Protein AF-A0A2E3NLD9-F1 (afdb_monomer_lite)

Secondary structure (DSSP, 8-state):
-TT----EE--STT--EEEEEE-TTS-EEEEEESPPPPPPPPPPPPPPP--TT----SS------SS-----EEEEEEEEES-HHHHHHHHHHHH-EEEEEEEE-TTS-EEEEEEEE--TTS-EES-SEEEEE-TT---EEEEEEEE-SSHHHHHHHHHHHHHTT--EEEEEEE-SGGG-EEEEEE-TTS-EEEEEE---EE-TTPPPEEEEGGGGG-SBSPPPPHHHH-SS-SHHHHHHHHHHHHHT-

Radius of gyration: 19.57 Å; chains: 1; bounding box: 56×42×52 Å

pLDDT: mean 93.59, std 5.57, range [67.94, 98.56]

Foldseek 3Di:
DPQKDDWDWDPDQQIFIWIWHAFPQGDIDIDTDNGHDDDQDDADDDFDDCPDNRDPDDPDDGPQDQDAFGFRFWQAWEKEAQAQPRRVVRCCVPPQWDWLEFAAFPVRGTAKTFIDHAPAADWTFLHRYIYGYALLRHIDTQEIETEGEDPSSVVSNVVNCVVVVFAWFFDQDFAQRQRWRWTWTQDPVRHIYIYTYRGDIDHPPRDYYYHYPVRRQHDDGDRGDCSRRHPDDDPSSVVSVVVNVVSVD

Sequence (249 aa):
MPGASGIELIEEPGGGEVVRLTDPVGIRIETVHGRNGLDPREPAAAVPSNMDGARNRTEVLPDLPFGPSRVKRVGHLVIESADPDALAAWYRAHLGLRRSDDIRLPSGEAQMPFHRLDRGQDYVDHHVVGFQFSMDEGARVQHFAWEVPNVDDLMKGHEHLKSKKRKHVWGVGRHRFGGQIFDYWKGPWGVILEHWADTDLFNEDFEAREWGAKDVQGYWGPPPGPAFFVSKWNLKAAKNIVKVLRALR

Structure (mmCIF, N/CA/C/O backbone):
data_AF-A0A2E3NLD9-F1
#
_entry.id   AF-A0A2E3NLD9-F1
#
loop_
_atom_site.group_PDB
_atom_site.id
_atom_site.type_symbol
_atom_site.label_atom_id
_atom_site.label_alt_id
_atom_site.label_comp_id
_atom_site.label_asym_id
_atom_site.label_entity_id
_atom_site.label_seq_id
_atom_site.pdbx_PDB_ins_code
_atom_site.Cartn_x
_atom_site.Cartn_y
_atom_site.Cartn_z
_atom_site.occupancy
_atom_site.B_iso_or_equiv
_atom_site.auth_seq_id
_atom_site.auth_comp_id
_atom_site.auth_asym_id
_atom_site.auth_atom_id
_atom_site.pdbx_PDB_model_num
ATOM 1 N N . MET A 1 1 ? -26.349 -10.629 4.580 1.00 72.50 1 MET A N 1
ATOM 2 C CA . MET A 1 1 ? -25.634 -10.068 5.753 1.00 72.50 1 MET A CA 1
ATOM 3 C C . MET A 1 1 ? -26.430 -8.880 6.274 1.00 72.50 1 MET A C 1
ATOM 5 O O . MET A 1 1 ? -27.051 -8.218 5.446 1.00 72.50 1 MET A O 1
ATOM 9 N N . PRO A 1 2 ? -26.471 -8.608 7.589 1.00 80.38 2 PRO A N 1
ATOM 10 C CA . PRO A 1 2 ? -27.165 -7.432 8.113 1.00 80.38 2 PRO A CA 1
ATOM 11 C C . PRO A 1 2 ? -26.652 -6.143 7.454 1.00 80.38 2 PRO A C 1
ATOM 13 O O . PRO A 1 2 ? -25.445 -5.941 7.371 1.00 80.38 2 PRO A O 1
ATOM 16 N N . GLY A 1 3 ? -27.559 -5.297 6.962 1.00 85.44 3 GLY A N 1
ATOM 17 C CA . GLY A 1 3 ? -27.214 -4.012 6.338 1.00 85.44 3 GLY A CA 1
ATOM 18 C C . GLY A 1 3 ? -26.679 -4.075 4.901 1.00 85.44 3 GLY A C 1
ATOM 19 O O . GLY A 1 3 ? -26.409 -3.022 4.332 1.00 85.44 3 GLY A O 1
ATOM 20 N N . ALA A 1 4 ? -26.542 -5.262 4.301 1.00 93.62 4 ALA A N 1
ATOM 21 C CA . ALA A 1 4 ? -26.248 -5.377 2.873 1.00 93.62 4 ALA A CA 1
ATOM 22 C C . ALA A 1 4 ? -27.499 -5.068 2.033 1.00 93.62 4 ALA A C 1
ATOM 24 O O . ALA A 1 4 ? -28.617 -5.402 2.437 1.00 93.62 4 ALA A O 1
ATOM 25 N N . SER A 1 5 ? -27.305 -4.463 0.861 1.00 96.00 5 SER A N 1
ATOM 26 C CA . SER A 1 5 ? -28.364 -4.313 -0.139 1.00 96.00 5 SER A CA 1
ATOM 27 C C . SER A 1 5 ? -28.821 -5.672 -0.689 1.00 96.00 5 SER A C 1
ATOM 29 O O . SER A 1 5 ? -28.193 -6.711 -0.458 1.00 96.00 5 SER A O 1
ATOM 31 N N . GLY A 1 6 ? -29.907 -5.657 -1.467 1.00 96.50 6 GLY A N 1
ATOM 32 C CA . GLY A 1 6 ? -30.175 -6.737 -2.416 1.00 96.50 6 GLY A CA 1
ATOM 33 C C . GLY A 1 6 ? -29.135 -6.762 -3.542 1.00 96.50 6 GLY A C 1
ATOM 34 O O . GLY A 1 6 ? -28.242 -5.913 -3.599 1.00 96.50 6 GLY A O 1
ATOM 35 N N . ILE A 1 7 ? -29.264 -7.733 -4.444 1.00 97.19 7 ILE A N 1
ATOM 36 C CA . ILE A 1 7 ? -28.499 -7.747 -5.693 1.00 97.19 7 ILE A CA 1
ATOM 37 C C . ILE A 1 7 ? -29.103 -6.691 -6.620 1.00 97.19 7 ILE A C 1
ATOM 39 O O . ILE A 1 7 ? -30.305 -6.709 -6.885 1.00 97.19 7 ILE A O 1
ATOM 43 N N . GLU A 1 8 ? -28.270 -5.772 -7.091 1.00 97.25 8 GLU A N 1
ATOM 44 C CA . GLU A 1 8 ? -28.657 -4.671 -7.971 1.00 97.25 8 GLU A CA 1
ATOM 45 C C . GLU A 1 8 ? -27.868 -4.757 -9.283 1.00 97.25 8 GLU A C 1
ATOM 47 O O . GLU A 1 8 ? -26.715 -5.187 -9.291 1.00 97.25 8 GLU A O 1
ATOM 52 N N . LEU A 1 9 ? -28.472 -4.341 -10.397 1.00 97.19 9 LEU A N 1
ATOM 53 C CA . LEU A 1 9 ? -27.769 -4.250 -11.678 1.00 97.19 9 LEU A CA 1
ATOM 54 C C . LEU A 1 9 ? -26.869 -3.007 -11.707 1.00 97.19 9 LEU A C 1
ATOM 56 O O . LEU A 1 9 ? -27.236 -1.945 -11.206 1.00 97.19 9 LEU A O 1
ATOM 60 N N . ILE A 1 10 ? -25.693 -3.148 -12.313 1.00 96.19 10 ILE A N 1
ATOM 61 C CA . ILE A 1 10 ? -24.742 -2.060 -12.561 1.00 96.19 10 ILE A CA 1
ATOM 62 C C . ILE A 1 10 ? -25.076 -1.436 -13.919 1.00 96.19 10 ILE A C 1
ATOM 64 O O . ILE A 1 10 ? -25.013 -2.113 -14.945 1.00 96.19 10 ILE A O 1
ATOM 68 N N . GLU A 1 11 ? -25.410 -0.145 -13.934 1.00 93.00 11 GLU A N 1
ATOM 69 C CA . GLU A 1 11 ? -25.694 0.607 -15.169 1.00 93.00 11 GLU A CA 1
ATOM 70 C C . GLU A 1 11 ? -24.423 1.228 -15.780 1.00 93.00 11 GLU A C 1
ATOM 72 O O . GLU A 1 11 ? -24.413 1.662 -16.933 1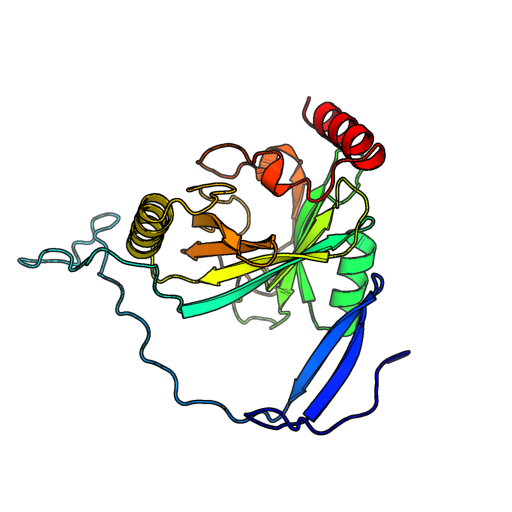.00 93.00 11 GLU A O 1
ATOM 77 N N . GLU A 1 12 ? -23.323 1.263 -15.025 1.00 92.12 12 GLU A N 1
ATOM 78 C CA . GLU A 1 12 ? -22.030 1.768 -15.473 1.00 92.12 12 GLU A CA 1
ATOM 79 C C . GLU A 1 12 ? -21.351 0.859 -16.522 1.00 92.12 12 GLU A C 1
ATOM 81 O O . GLU A 1 12 ? -21.622 -0.345 -16.598 1.00 92.12 12 GLU A O 1
ATOM 86 N N . PRO A 1 13 ? -20.391 1.389 -17.317 1.00 91.44 13 PRO A N 1
ATOM 87 C CA . PRO A 1 13 ? -19.668 0.604 -18.313 1.00 91.44 13 PRO A CA 1
ATOM 88 C C . PRO A 1 13 ? -19.083 -0.700 -17.759 1.00 91.44 13 PRO A C 1
ATOM 90 O O . PRO A 1 13 ? -18.385 -0.720 -16.737 1.00 91.44 13 PRO A O 1
ATOM 93 N N . GLY A 1 14 ? -19.347 -1.787 -18.480 1.00 91.06 14 GLY A N 1
ATOM 94 C CA . GLY A 1 14 ? -19.008 -3.150 -18.081 1.00 91.06 14 GLY A CA 1
ATOM 95 C C . GLY A 1 14 ? -20.177 -3.914 -17.456 1.00 91.06 14 GLY A C 1
ATOM 96 O O . GLY A 1 14 ? -20.148 -5.138 -17.489 1.00 91.06 14 GLY A O 1
ATOM 97 N N . GLY A 1 15 ? -21.218 -3.233 -16.967 1.00 94.81 15 GLY A N 1
ATOM 98 C CA . GLY A 1 15 ? -22.396 -3.871 -16.382 1.00 94.81 15 GLY A CA 1
ATOM 99 C C . GLY A 1 15 ? -22.065 -4.818 -15.224 1.00 94.81 15 GLY A C 1
ATOM 100 O O . GLY A 1 15 ? -21.053 -4.657 -14.537 1.00 94.81 15 GLY A O 1
ATOM 101 N N . GLY A 1 16 ? -22.921 -5.819 -15.034 1.00 96.12 16 GLY A N 1
ATOM 102 C CA . GLY A 1 16 ? -22.816 -6.811 -13.967 1.00 96.12 16 GLY A CA 1
ATOM 103 C C . GLY A 1 16 ? -23.811 -6.562 -12.838 1.00 96.12 16 GLY A C 1
ATOM 104 O O . GLY A 1 16 ? -24.772 -5.805 -12.976 1.00 96.12 16 GLY A O 1
ATOM 105 N N . GLU A 1 17 ? -23.562 -7.218 -11.717 1.00 97.62 17 GLU A N 1
ATOM 106 C CA . GLU A 1 17 ? -24.378 -7.175 -10.511 1.00 97.62 17 GLU A CA 1
ATOM 107 C C . GLU A 1 17 ? -23.538 -6.686 -9.333 1.00 97.62 17 GLU A C 1
ATOM 109 O O . GLU A 1 17 ? -22.338 -6.962 -9.252 1.00 97.62 17 GLU A O 1
ATOM 114 N N . VAL A 1 18 ? -24.164 -5.967 -8.405 1.00 97.44 18 VAL A N 1
ATOM 115 C CA . VAL A 1 18 ? -23.514 -5.426 -7.214 1.00 97.44 18 VAL A CA 1
ATOM 116 C C . VAL A 1 18 ? -24.327 -5.707 -5.960 1.00 97.44 18 VAL A C 1
ATOM 118 O O . VAL A 1 18 ? -25.549 -5.571 -5.937 1.00 97.44 18 VAL A O 1
ATOM 121 N N . VAL A 1 19 ? -23.616 -6.050 -4.889 1.00 97.06 19 VAL A N 1
ATOM 122 C CA . VAL A 1 19 ? -24.110 -5.984 -3.513 1.00 97.06 19 VAL A CA 1
ATOM 123 C C . VAL A 1 19 ? -23.335 -4.893 -2.792 1.00 97.06 19 VAL A C 1
ATOM 125 O O . VAL A 1 19 ? -22.102 -4.861 -2.821 1.00 97.06 19 VAL A O 1
ATOM 128 N N . ARG A 1 20 ? -24.057 -3.980 -2.146 1.00 96.69 20 ARG A N 1
ATOM 129 C CA . ARG A 1 20 ? -23.492 -2.846 -1.419 1.00 96.69 20 ARG A CA 1
ATOM 130 C C . ARG A 1 20 ? -23.566 -3.106 0.076 1.00 96.69 20 ARG A C 1
ATOM 132 O O . ARG A 1 20 ? -24.611 -3.477 0.605 1.00 96.69 20 ARG A O 1
ATOM 139 N N . LEU A 1 21 ? -22.452 -2.887 0.755 1.00 95.88 21 LEU A N 1
ATOM 140 C CA . LEU A 1 21 ? -22.327 -2.949 2.203 1.00 95.88 21 LEU A CA 1
ATOM 141 C C . LEU A 1 21 ? -21.768 -1.626 2.712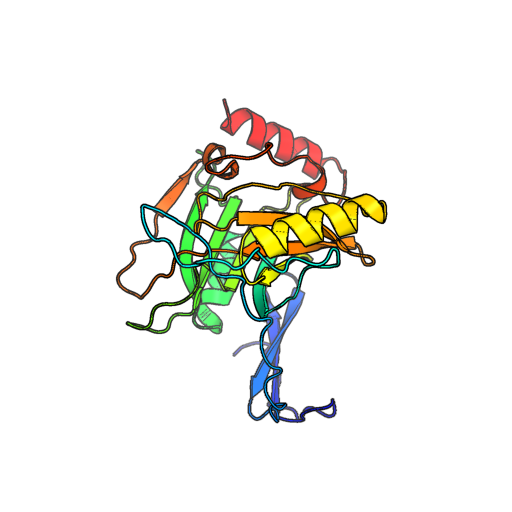 1.00 95.88 21 LEU A C 1
ATOM 143 O O . LEU A 1 21 ? -21.160 -0.863 1.964 1.00 95.88 21 LEU A O 1
ATOM 147 N N . THR A 1 22 ? -21.931 -1.390 4.004 1.00 95.75 22 THR A N 1
ATOM 148 C CA . THR A 1 22 ? -21.265 -0.297 4.705 1.00 95.75 22 THR A CA 1
ATOM 149 C C . THR A 1 22 ? -20.410 -0.910 5.797 1.00 95.75 22 THR A C 1
ATOM 151 O O . THR A 1 22 ? -20.910 -1.702 6.599 1.00 95.75 22 THR A O 1
ATOM 154 N N . ASP A 1 23 ? -19.124 -0.583 5.804 1.00 95.38 23 ASP A N 1
ATOM 155 C CA . ASP A 1 23 ? -18.214 -1.055 6.839 1.00 95.38 23 ASP A CA 1
ATOM 156 C C . ASP A 1 23 ? -18.454 -0.320 8.182 1.00 95.38 23 ASP A C 1
ATOM 158 O O . ASP A 1 23 ? -19.216 0.654 8.239 1.00 95.38 23 ASP A O 1
ATOM 162 N N . PRO A 1 24 ? -17.830 -0.756 9.293 1.00 95.12 24 PRO A N 1
ATOM 163 C CA . PRO A 1 24 ? -18.049 -0.166 10.616 1.00 95.12 24 PRO A CA 1
ATOM 164 C C . PRO A 1 24 ? -17.716 1.324 10.730 1.00 95.12 24 PRO A C 1
ATOM 166 O O . PRO A 1 24 ? -18.138 1.963 11.693 1.00 95.12 24 PRO A O 1
ATOM 169 N N . VAL A 1 25 ? -16.955 1.879 9.783 1.00 94.56 25 VAL A N 1
ATOM 170 C CA . VAL A 1 25 ? -16.550 3.287 9.783 1.00 94.56 25 VAL A CA 1
ATOM 171 C C . VAL A 1 25 ? -17.274 4.114 8.715 1.00 94.56 25 VAL A C 1
ATOM 173 O O . VAL A 1 25 ? -16.958 5.289 8.522 1.00 94.56 25 VAL A O 1
ATOM 176 N N . GLY A 1 26 ? -18.288 3.536 8.063 1.00 94.44 26 GLY A N 1
ATOM 177 C CA . GLY A 1 26 ? -19.170 4.229 7.127 1.00 94.44 26 GLY A CA 1
ATOM 178 C C . GLY A 1 26 ? -18.696 4.227 5.673 1.00 94.44 26 GLY A C 1
ATOM 179 O O . GLY A 1 26 ? -19.292 4.923 4.849 1.00 94.44 26 GLY A O 1
ATOM 180 N N . ILE A 1 27 ? -17.644 3.478 5.330 1.00 94.62 27 ILE A N 1
ATOM 181 C CA . ILE A 1 27 ? -17.186 3.351 3.943 1.00 94.62 27 ILE A CA 1
ATOM 182 C C . ILE A 1 27 ? -18.080 2.346 3.219 1.00 94.62 27 ILE A C 1
ATOM 184 O O . ILE A 1 27 ? -18.337 1.243 3.704 1.00 94.62 27 ILE A O 1
ATOM 188 N N . ARG A 1 28 ? -18.554 2.732 2.031 1.00 95.25 28 ARG A N 1
ATOM 189 C CA . ARG A 1 28 ? -19.336 1.850 1.165 1.00 95.25 28 ARG A CA 1
ATOM 190 C C . ARG A 1 28 ? -18.422 0.841 0.477 1.00 95.25 28 ARG A C 1
ATOM 192 O O . ARG A 1 28 ? -17.465 1.229 -0.188 1.00 95.25 28 ARG A O 1
ATOM 199 N N . ILE A 1 29 ? -18.772 -0.433 0.592 1.00 95.50 29 ILE A N 1
ATOM 200 C CA . ILE A 1 29 ? -18.112 -1.560 -0.061 1.00 95.50 29 ILE A CA 1
ATOM 201 C C . ILE A 1 29 ? -19.044 -2.109 -1.125 1.00 95.50 29 ILE A C 1
ATOM 203 O O . ILE A 1 29 ? -20.209 -2.384 -0.853 1.00 95.50 29 ILE A O 1
ATOM 207 N N . GLU A 1 30 ? -18.532 -2.268 -2.338 1.00 95.38 30 GLU A N 1
ATOM 208 C CA . GLU A 1 30 ? -19.283 -2.814 -3.464 1.00 95.38 30 GLU A CA 1
ATOM 209 C C . GLU A 1 30 ? -18.650 -4.143 -3.865 1.00 95.38 30 GLU A C 1
ATOM 211 O O . GLU A 1 30 ? -17.505 -4.191 -4.312 1.00 95.38 30 GLU A O 1
ATOM 216 N N . THR A 1 31 ? -19.382 -5.238 -3.662 1.00 94.94 31 THR A N 1
ATOM 217 C CA . THR A 1 31 ? -18.987 -6.563 -4.149 1.00 94.94 31 THR A CA 1
ATOM 218 C C . THR A 1 31 ? -19.633 -6.759 -5.510 1.00 94.94 31 THR A C 1
ATOM 220 O O . THR A 1 31 ? -20.857 -6.740 -5.612 1.00 94.94 31 THR A O 1
ATOM 223 N N . VAL A 1 32 ? -18.816 -6.887 -6.553 1.00 95.62 32 VAL A N 1
ATOM 224 C CA . VAL A 1 32 ? -19.270 -6.878 -7.949 1.00 95.62 32 VAL A CA 1
ATOM 225 C C . VAL A 1 32 ? -19.063 -8.247 -8.589 1.00 95.62 32 VAL A C 1
ATOM 227 O O . VAL A 1 32 ? -18.008 -8.857 -8.422 1.00 95.62 32 VAL A O 1
ATOM 230 N N . HIS A 1 33 ? -20.050 -8.704 -9.357 1.00 96.00 33 HIS A N 1
ATOM 231 C CA . HIS A 1 33 ? -20.008 -9.946 -10.125 1.00 96.00 33 HIS A CA 1
ATOM 232 C C . HIS A 1 33 ? -20.460 -9.722 -11.575 1.00 96.00 33 HIS A C 1
ATOM 234 O O . HIS A 1 33 ? -21.205 -8.792 -11.866 1.00 96.00 33 HIS A O 1
ATOM 240 N N . GLY A 1 34 ? -19.997 -10.564 -12.505 1.00 95.25 34 GLY A N 1
ATOM 241 C CA . GLY A 1 34 ? -20.490 -10.568 -13.889 1.00 95.25 34 GLY A CA 1
ATOM 242 C C . GLY A 1 34 ? -20.138 -9.329 -14.721 1.00 95.25 34 GLY A C 1
ATOM 243 O O . GLY A 1 34 ? -20.756 -9.094 -15.755 1.00 95.25 34 GLY A O 1
ATOM 244 N N . ARG A 1 35 ? -19.164 -8.521 -14.287 1.00 94.25 35 ARG A N 1
ATOM 245 C CA . ARG A 1 35 ? -18.723 -7.341 -15.038 1.00 94.25 35 ARG A CA 1
ATOM 246 C C . ARG A 1 35 ? -17.940 -7.769 -16.280 1.00 94.25 35 ARG A C 1
ATOM 248 O O . ARG A 1 35 ? -16.997 -8.553 -16.176 1.00 94.25 35 ARG A O 1
ATOM 255 N N . ASN A 1 36 ? -18.302 -7.230 -17.441 1.00 91.88 36 ASN A N 1
ATOM 256 C CA . ASN A 1 36 ? -17.601 -7.481 -18.696 1.00 91.88 36 ASN A CA 1
ATOM 257 C C . ASN A 1 36 ? -16.147 -7.011 -18.586 1.00 91.88 36 ASN A C 1
ATOM 259 O O . ASN A 1 36 ? -15.877 -5.847 -18.273 1.00 91.88 36 ASN A O 1
ATOM 263 N N . GLY A 1 37 ? -15.220 -7.930 -18.854 1.00 84.81 37 GLY A N 1
ATOM 264 C CA . GLY A 1 37 ? -13.805 -7.615 -18.969 1.00 84.81 37 GLY A CA 1
ATOM 265 C C . GLY A 1 37 ? -13.531 -6.728 -20.181 1.00 84.81 37 GLY A C 1
ATOM 266 O O . GLY A 1 37 ? -14.261 -6.752 -21.171 1.00 84.81 37 GLY A O 1
ATOM 267 N N . LEU A 1 38 ? -12.460 -5.947 -20.095 1.00 86.19 38 LEU A N 1
ATOM 268 C CA . LEU A 1 38 ? -11.847 -5.321 -21.260 1.00 86.19 38 LEU A CA 1
ATOM 269 C C . LEU A 1 38 ? -10.699 -6.205 -21.737 1.00 86.19 38 LEU A C 1
ATOM 271 O O . LEU A 1 38 ? -10.115 -6.936 -20.931 1.00 86.19 38 LEU A O 1
ATOM 275 N N . ASP A 1 39 ? -10.343 -6.085 -23.015 1.00 87.00 39 ASP A N 1
ATOM 276 C CA . ASP A 1 39 ? -9.127 -6.712 -23.523 1.00 87.00 39 ASP A CA 1
ATOM 277 C C . ASP A 1 39 ? -7.932 -6.260 -22.668 1.00 87.00 39 ASP A C 1
ATOM 279 O O . ASP A 1 39 ? -7.761 -5.049 -22.441 1.00 87.00 39 ASP A O 1
ATOM 283 N N . PRO A 1 40 ? -7.115 -7.203 -22.158 1.00 81.94 40 PRO A N 1
ATOM 284 C CA . PRO A 1 40 ? -5.909 -6.858 -21.434 1.00 81.94 40 PRO A CA 1
ATOM 285 C C . PRO A 1 40 ? -5.061 -5.924 -22.289 1.00 81.94 40 PRO A C 1
ATOM 287 O O . PRO A 1 40 ? -4.775 -6.198 -23.453 1.00 81.94 40 PRO A O 1
ATOM 290 N N . ARG A 1 41 ? -4.652 -4.797 -21.710 1.00 81.81 41 ARG A N 1
ATOM 291 C CA . ARG A 1 41 ? -3.627 -3.974 -22.345 1.00 81.81 41 ARG A CA 1
ATOM 292 C C . ARG A 1 41 ? -2.291 -4.664 -22.153 1.00 81.81 41 ARG A C 1
ATOM 294 O O . ARG A 1 41 ? -1.994 -5.094 -21.039 1.00 81.81 41 ARG A O 1
ATOM 301 N N . GLU A 1 42 ? -1.495 -4.718 -23.217 1.00 73.25 42 GLU A N 1
ATOM 302 C CA . GLU A 1 42 ? -0.124 -5.215 -23.138 1.00 73.25 42 GLU A CA 1
ATOM 303 C C . GLU A 1 42 ? 0.606 -4.500 -21.994 1.00 73.25 42 GLU A C 1
ATOM 305 O O . GLU A 1 42 ? 0.673 -3.259 -21.986 1.00 73.25 42 GLU A O 1
ATOM 310 N N . PRO A 1 43 ? 1.103 -5.244 -20.988 1.00 68.75 43 PRO A N 1
ATOM 311 C CA . PRO A 1 43 ? 1.854 -4.632 -19.915 1.00 68.75 43 PRO A CA 1
ATOM 312 C C . PRO A 1 43 ? 3.100 -3.990 -20.513 1.00 68.75 43 PRO A C 1
ATOM 314 O O . PRO A 1 43 ? 3.675 -4.465 -21.493 1.00 68.75 43 PRO A O 1
ATOM 317 N N . ALA A 1 44 ? 3.548 -2.897 -19.904 1.00 67.94 44 ALA A N 1
ATOM 318 C CA . ALA A 1 44 ? 4.821 -2.318 -20.281 1.00 67.94 44 ALA A CA 1
ATOM 319 C C . ALA A 1 44 ? 5.918 -3.383 -20.179 1.00 67.94 44 ALA A C 1
ATOM 321 O O . ALA A 1 44 ? 6.133 -3.932 -19.096 1.00 67.94 44 ALA A O 1
ATOM 322 N N . ALA A 1 45 ? 6.602 -3.658 -21.292 1.00 69.75 45 ALA A N 1
ATOM 323 C CA . ALA A 1 45 ? 7.722 -4.581 -21.293 1.00 69.75 45 ALA A CA 1
ATOM 324 C C . ALA A 1 45 ? 8.753 -4.096 -20.267 1.00 69.75 45 ALA A C 1
ATOM 326 O O . ALA A 1 45 ? 9.259 -2.971 -20.354 1.00 69.75 45 ALA A O 1
ATOM 327 N N . ALA A 1 46 ? 9.018 -4.924 -19.259 1.00 70.94 46 ALA A N 1
ATOM 328 C CA . ALA A 1 46 ? 10.072 -4.639 -18.305 1.00 70.94 46 ALA A CA 1
ATOM 329 C C . ALA A 1 46 ? 11.416 -4.752 -19.030 1.00 70.94 46 ALA A C 1
ATOM 331 O O . ALA A 1 46 ? 11.665 -5.728 -19.739 1.00 70.94 46 ALA A O 1
ATOM 332 N N . VAL A 1 47 ? 12.294 -3.770 -18.838 1.00 79.19 47 VAL A N 1
ATOM 333 C CA . VAL A 1 47 ? 13.682 -3.896 -19.287 1.00 79.19 47 VAL A CA 1
ATOM 334 C C . VAL A 1 47 ? 14.356 -4.952 -18.399 1.00 79.19 47 VAL A C 1
ATOM 336 O O . VAL A 1 47 ? 14.361 -4.771 -17.178 1.00 79.19 47 VAL A O 1
ATOM 339 N N . PRO A 1 48 ? 14.910 -6.050 -18.955 1.00 83.06 48 PRO A N 1
ATOM 340 C CA . PRO A 1 48 ? 15.511 -7.110 -18.149 1.00 83.06 48 PRO A CA 1
ATOM 341 C C . PRO A 1 48 ? 16.677 -6.575 -17.324 1.00 83.06 48 PRO A C 1
ATOM 343 O O . PRO A 1 48 ? 17.579 -5.954 -17.885 1.00 83.06 48 PRO A O 1
ATOM 346 N N . SER A 1 49 ? 16.692 -6.827 -16.015 1.00 86.56 49 SER A N 1
ATOM 347 C CA . SER A 1 49 ? 17.786 -6.419 -15.123 1.00 86.56 49 SER A CA 1
ATOM 348 C C . SER A 1 49 ? 18.948 -7.412 -15.156 1.00 86.56 49 SER A C 1
ATOM 350 O O . SER A 1 49 ? 18.738 -8.615 -15.274 1.00 86.56 49 SER A O 1
ATOM 352 N N . ASN A 1 50 ? 20.180 -6.921 -14.995 1.00 90.38 50 ASN A N 1
ATOM 353 C CA . ASN A 1 50 ? 21.343 -7.761 -14.692 1.00 90.38 50 ASN A CA 1
ATOM 354 C C . ASN A 1 50 ? 21.498 -7.824 -13.169 1.00 90.38 50 ASN A C 1
ATOM 356 O O . ASN A 1 50 ? 21.861 -6.811 -12.571 1.00 90.38 50 ASN A O 1
ATOM 360 N N . MET A 1 51 ? 21.209 -8.967 -12.549 1.00 87.88 51 MET A N 1
ATOM 361 C CA . MET A 1 51 ? 21.207 -9.138 -11.089 1.00 87.88 51 MET A CA 1
ATOM 362 C C . MET A 1 51 ? 21.891 -10.449 -10.705 1.00 87.88 51 MET A C 1
ATOM 364 O O . MET A 1 51 ? 21.745 -11.433 -11.419 1.00 87.88 51 MET A O 1
ATOM 368 N N . ASP A 1 52 ? 22.636 -10.442 -9.597 1.00 89.56 52 ASP A N 1
ATOM 369 C CA . ASP A 1 52 ? 23.261 -11.631 -8.992 1.00 89.56 52 ASP A CA 1
ATOM 370 C C . ASP A 1 52 ? 23.970 -12.571 -9.993 1.00 89.56 52 ASP A C 1
ATOM 372 O O . ASP A 1 52 ? 23.675 -13.753 -10.128 1.00 89.56 52 ASP A O 1
ATOM 376 N N . GLY A 1 53 ? 24.873 -12.009 -10.802 1.00 88.75 53 GLY A N 1
ATOM 377 C CA . GLY A 1 53 ? 25.618 -12.771 -11.812 1.00 88.75 53 GLY A CA 1
ATOM 378 C C . GLY A 1 53 ? 24.860 -13.048 -13.117 1.00 88.75 53 GLY A C 1
ATOM 379 O O . GLY A 1 53 ? 25.511 -13.291 -14.134 1.00 88.75 53 GLY A O 1
ATOM 380 N N . ALA A 1 54 ? 23.531 -12.907 -13.158 1.00 92.62 54 ALA A N 1
ATOM 381 C CA . ALA A 1 54 ? 22.764 -12.985 -14.399 1.00 92.62 54 ALA A CA 1
ATOM 382 C C . ALA A 1 54 ? 23.029 -11.760 -15.294 1.00 92.62 54 ALA A C 1
ATOM 384 O O . ALA A 1 54 ? 22.899 -10.601 -14.879 1.00 92.62 54 ALA A O 1
ATOM 385 N N . ARG A 1 55 ? 23.403 -12.017 -16.553 1.00 91.31 55 ARG A N 1
ATOM 386 C CA . ARG A 1 55 ? 23.650 -11.005 -17.593 1.00 91.31 55 ARG A CA 1
ATOM 387 C C . ARG A 1 55 ? 22.606 -11.157 -18.700 1.00 91.31 55 ARG A C 1
ATOM 389 O O . ARG A 1 55 ? 22.837 -11.820 -19.700 1.00 91.31 55 ARG A O 1
ATOM 396 N N . ASN A 1 56 ? 21.455 -10.526 -18.497 1.00 91.06 56 ASN A N 1
ATOM 397 C CA . ASN A 1 56 ? 20.274 -10.601 -19.360 1.00 91.06 56 ASN A CA 1
ATOM 398 C C . ASN A 1 56 ? 20.287 -9.589 -20.519 1.00 91.06 56 ASN A C 1
ATOM 400 O O . ASN A 1 56 ? 19.320 -9.494 -21.271 1.00 91.06 56 ASN A O 1
ATOM 404 N N . ARG A 1 57 ? 21.359 -8.800 -20.659 1.00 90.75 57 ARG A N 1
ATOM 405 C CA . ARG A 1 57 ? 21.537 -7.816 -21.735 1.00 90.75 57 ARG A CA 1
ATOM 406 C C . ARG A 1 57 ? 22.936 -7.952 -22.332 1.00 90.75 57 ARG A C 1
ATOM 408 O O . ARG A 1 57 ? 23.916 -7.691 -21.633 1.00 90.75 57 ARG A O 1
ATOM 415 N N . THR A 1 58 ? 23.009 -8.305 -23.613 1.00 92.06 58 THR A N 1
ATOM 416 C CA . THR A 1 58 ? 24.247 -8.441 -24.398 1.00 92.06 58 THR A CA 1
ATOM 417 C C . THR A 1 58 ? 24.151 -7.511 -25.597 1.00 92.06 58 THR A C 1
ATOM 419 O O . THR A 1 58 ? 23.172 -7.587 -26.327 1.00 92.06 58 THR A O 1
ATOM 422 N N . GLU A 1 59 ? 25.122 -6.607 -25.762 1.00 93.19 59 GLU A N 1
ATOM 423 C CA . GLU A 1 59 ? 25.186 -5.625 -26.869 1.00 93.19 59 GLU A CA 1
ATOM 424 C C . GLU A 1 59 ? 23.965 -4.691 -27.005 1.00 93.19 59 GLU A C 1
ATOM 426 O O . GLU A 1 59 ? 23.822 -3.972 -27.990 1.00 93.19 59 GLU A O 1
ATOM 431 N N . VAL A 1 60 ? 23.110 -4.638 -25.982 1.00 90.12 60 VAL A N 1
ATOM 432 C CA . VAL A 1 60 ? 21.907 -3.802 -25.943 1.00 90.12 60 VAL A CA 1
ATOM 433 C C . VAL A 1 60 ? 21.919 -2.947 -24.677 1.00 90.12 60 VAL A C 1
ATOM 435 O O . VAL A 1 60 ? 22.099 -3.450 -23.563 1.00 90.12 60 VAL A O 1
ATOM 438 N N . LEU A 1 61 ? 21.725 -1.638 -24.850 1.00 88.12 61 LEU A N 1
ATOM 439 C CA . LEU A 1 61 ? 21.528 -0.691 -23.752 1.00 88.12 61 LEU A CA 1
ATOM 440 C C . LEU A 1 61 ? 20.069 -0.726 -23.265 1.00 88.12 61 LEU A C 1
ATOM 442 O O . LEU A 1 61 ? 19.171 -1.014 -24.054 1.00 88.12 61 LEU A O 1
ATOM 446 N N . PRO A 1 62 ? 19.804 -0.435 -21.979 1.00 87.69 62 PRO A N 1
ATOM 447 C CA . PRO A 1 62 ? 18.438 -0.388 -21.470 1.00 87.69 62 PRO A CA 1
ATOM 448 C C . PRO A 1 62 ? 17.640 0.757 -22.120 1.00 87.69 62 PRO A C 1
ATOM 450 O O . PRO A 1 62 ? 18.044 1.917 -22.038 1.00 87.69 62 PRO A O 1
ATOM 453 N N . ASP A 1 63 ? 16.490 0.441 -22.723 1.00 85.38 63 ASP A N 1
ATOM 454 C CA . ASP A 1 63 ? 15.554 1.437 -23.264 1.00 85.38 63 ASP A CA 1
ATOM 455 C C . ASP A 1 63 ? 14.614 1.951 -22.161 1.00 85.38 63 ASP A C 1
ATOM 457 O O . ASP A 1 63 ? 13.550 1.392 -21.880 1.00 85.38 63 ASP A O 1
ATOM 461 N N . LEU A 1 64 ? 15.053 3.008 -21.477 1.00 85.81 64 LEU A N 1
ATOM 462 C CA . LEU A 1 64 ? 14.349 3.632 -20.354 1.00 85.81 64 LEU A CA 1
ATOM 463 C C . LEU A 1 64 ? 14.028 5.102 -20.677 1.00 85.81 64 LEU A C 1
ATOM 465 O O . LEU A 1 64 ? 14.642 6.009 -20.107 1.00 85.81 64 LEU A O 1
ATOM 469 N N . PRO A 1 65 ? 13.074 5.380 -21.587 1.00 88.62 65 PRO A N 1
ATOM 470 C CA . PRO A 1 65 ? 12.734 6.749 -21.952 1.00 88.62 65 PRO A CA 1
ATOM 471 C C . PRO A 1 65 ? 12.120 7.469 -20.752 1.00 88.62 65 PRO A C 1
ATOM 473 O O . PRO A 1 65 ? 11.220 6.930 -20.109 1.00 88.62 65 PRO A O 1
ATOM 476 N N . PHE A 1 66 ? 12.574 8.691 -20.466 1.00 92.62 66 PHE A N 1
ATOM 477 C CA . PHE A 1 66 ? 12.050 9.506 -19.367 1.00 92.62 66 PHE A CA 1
ATOM 478 C C . PHE A 1 66 ? 10.533 9.722 -19.489 1.00 92.62 66 PHE A C 1
ATOM 480 O O . PHE A 1 66 ? 10.022 10.037 -20.563 1.00 92.62 66 PHE A O 1
ATOM 487 N N . GLY A 1 67 ? 9.800 9.598 -18.382 1.00 94.81 67 GLY A N 1
ATOM 488 C CA . GLY A 1 67 ? 8.341 9.689 -18.394 1.00 94.81 67 GLY A CA 1
ATOM 489 C C . GLY A 1 67 ? 7.695 9.163 -17.113 1.00 94.81 67 GLY A C 1
ATOM 490 O O . GLY A 1 67 ? 8.404 8.736 -16.204 1.00 94.81 67 GLY A O 1
ATOM 491 N N . PRO A 1 68 ? 6.356 9.190 -17.019 1.00 95.06 68 PRO A N 1
ATOM 492 C CA . PRO A 1 68 ? 5.653 8.614 -15.878 1.00 95.06 68 PRO A CA 1
ATOM 493 C C . PRO A 1 68 ? 5.912 7.102 -15.764 1.00 95.06 68 PRO A C 1
ATOM 495 O O . PRO A 1 68 ? 6.230 6.440 -16.761 1.00 95.06 68 PRO A O 1
ATOM 498 N N . SER A 1 69 ? 5.740 6.559 -14.555 1.00 93.88 69 SER A N 1
ATOM 499 C CA . SER A 1 69 ? 5.676 5.109 -14.359 1.00 93.88 69 SER A CA 1
ATOM 500 C C . SER A 1 69 ? 4.500 4.512 -15.127 1.00 93.88 69 SER A C 1
ATOM 502 O O . SER A 1 69 ? 3.480 5.167 -15.367 1.00 93.88 69 SER A O 1
ATOM 504 N N . ARG A 1 70 ? 4.643 3.252 -15.516 1.00 91.75 70 ARG A N 1
ATOM 505 C CA . ARG A 1 70 ? 3.662 2.495 -16.282 1.00 91.75 70 ARG A CA 1
ATOM 506 C C . ARG A 1 70 ? 2.969 1.515 -15.350 1.00 91.75 70 ARG A C 1
ATOM 508 O O . ARG A 1 70 ? 3.469 0.432 -15.084 1.00 91.75 70 ARG A O 1
ATOM 515 N N . VAL A 1 71 ? 1.808 1.911 -14.851 1.00 91.88 71 VAL A N 1
ATOM 516 C CA . VAL A 1 71 ? 1.000 1.089 -13.947 1.00 91.88 71 VAL A CA 1
ATOM 517 C C . VAL A 1 71 ? 0.563 -0.211 -14.629 1.00 91.88 71 VAL A C 1
ATOM 519 O O . VAL A 1 71 ? 0.003 -0.177 -15.724 1.00 91.88 71 VAL A O 1
ATOM 522 N N . LYS A 1 72 ? 0.785 -1.345 -13.955 1.00 91.06 72 LYS A N 1
ATOM 523 C CA . LYS A 1 72 ? 0.323 -2.678 -14.371 1.00 91.06 72 LYS A CA 1
ATOM 524 C C . LYS A 1 72 ? -1.077 -2.977 -13.849 1.00 91.06 72 LYS A C 1
ATOM 526 O O . LYS A 1 72 ? -1.939 -3.415 -14.602 1.00 91.06 72 LYS A O 1
ATOM 531 N N . ARG A 1 73 ? -1.289 -2.762 -12.549 1.00 92.75 73 ARG A N 1
ATOM 532 C CA . ARG A 1 73 ? -2.537 -3.084 -11.846 1.00 92.75 73 ARG A CA 1
ATOM 533 C C . ARG A 1 73 ? -2.657 -2.328 -10.526 1.00 92.75 73 ARG A C 1
ATOM 535 O O . ARG A 1 73 ? -1.676 -1.781 -10.022 1.00 92.75 73 ARG A O 1
ATOM 542 N N . VAL A 1 74 ? -3.856 -2.357 -9.949 1.00 95.12 74 VAL A N 1
ATOM 543 C CA . VAL A 1 74 ? -4.064 -2.045 -8.529 1.00 95.12 74 VAL A CA 1
ATOM 544 C C . VAL A 1 74 ? -3.449 -3.170 -7.692 1.00 95.12 74 VAL A C 1
ATOM 546 O O . VAL A 1 74 ? -3.644 -4.348 -7.999 1.00 95.12 74 VAL A O 1
ATOM 549 N N . GLY A 1 75 ? -2.697 -2.802 -6.658 1.00 95.88 75 GLY A N 1
ATOM 550 C CA . GLY A 1 75 ? -2.180 -3.725 -5.651 1.00 95.88 75 GLY A CA 1
ATOM 551 C C . GLY A 1 75 ? -3.094 -3.778 -4.437 1.00 95.88 75 GLY A C 1
ATOM 552 O O . GLY A 1 75 ? -3.751 -4.783 -4.188 1.00 95.88 75 GLY A O 1
ATOM 553 N N . HIS A 1 76 ? -3.159 -2.666 -3.708 1.00 98.00 76 HIS A N 1
ATOM 554 C CA . HIS A 1 76 ? -3.888 -2.584 -2.449 1.00 98.00 76 HIS A CA 1
ATOM 555 C C . HIS A 1 76 ? -4.417 -1.174 -2.176 1.00 98.00 76 HIS A C 1
ATOM 557 O O . HIS A 1 76 ? -4.129 -0.212 -2.898 1.00 98.00 76 HIS A O 1
ATOM 563 N N . LEU A 1 77 ? -5.193 -1.060 -1.104 1.00 97.44 77 LEU A N 1
ATOM 564 C CA . LEU A 1 77 ? -5.571 0.210 -0.498 1.00 97.44 77 LEU A CA 1
ATOM 565 C C . LEU A 1 77 ? -5.360 0.148 1.015 1.00 97.44 77 LEU A C 1
ATOM 567 O O . LEU A 1 77 ? -5.437 -0.924 1.613 1.00 97.44 77 LEU A O 1
ATOM 571 N N . VAL A 1 78 ? -5.154 1.301 1.643 1.00 97.88 78 VAL A N 1
ATOM 572 C CA . VAL A 1 78 ? -5.093 1.402 3.106 1.00 97.88 78 VAL A CA 1
ATOM 573 C C . VAL A 1 78 ? -6.204 2.296 3.621 1.00 97.88 78 VAL A C 1
ATOM 575 O O . VAL A 1 78 ? -6.404 3.407 3.122 1.00 97.88 78 VAL A O 1
ATOM 578 N N . ILE A 1 79 ? -6.922 1.808 4.630 1.00 97.94 79 ILE A N 1
ATOM 579 C CA . ILE A 1 79 ? -8.009 2.521 5.301 1.00 97.94 79 ILE A CA 1
ATOM 580 C C . ILE A 1 79 ? -7.541 2.950 6.682 1.00 97.94 79 ILE A C 1
ATOM 582 O O . ILE A 1 79 ? -7.035 2.147 7.455 1.00 97.94 79 ILE A O 1
ATOM 586 N N . GLU A 1 80 ? -7.741 4.218 7.006 1.00 97.12 80 GLU A N 1
ATOM 587 C CA . GLU A 1 80 ? -7.506 4.757 8.336 1.00 97.12 80 GLU A CA 1
ATOM 588 C C . GLU A 1 80 ? -8.754 4.629 9.214 1.00 97.12 80 GLU A C 1
ATOM 590 O O . GLU A 1 80 ? -9.869 4.882 8.753 1.00 97.12 80 GLU A O 1
ATOM 595 N N . SER A 1 81 ? -8.553 4.259 10.480 1.00 97.12 81 SER A N 1
ATOM 596 C CA . SER A 1 81 ? -9.600 4.132 11.502 1.00 97.12 81 SER A CA 1
ATOM 597 C C . SER A 1 81 ? -9.059 4.471 12.892 1.00 97.12 81 SER A C 1
ATOM 599 O O . SER A 1 81 ? -7.866 4.333 13.161 1.00 97.12 81 SER A O 1
ATOM 601 N N . ALA A 1 82 ? -9.940 4.886 13.803 1.00 96.62 82 ALA A N 1
ATOM 602 C CA . ALA A 1 82 ? -9.617 4.993 15.227 1.00 96.62 82 ALA A CA 1
ATOM 603 C C . ALA A 1 82 ? -9.483 3.616 15.912 1.00 96.62 82 ALA A C 1
ATOM 605 O O . ALA A 1 82 ? -8.840 3.516 16.951 1.00 96.62 82 ALA A O 1
ATOM 606 N N . ASP A 1 83 ? -10.066 2.569 15.320 1.00 97.31 83 ASP A N 1
ATOM 607 C CA . ASP A 1 83 ? -9.975 1.178 15.775 1.00 97.31 83 ASP A CA 1
ATOM 608 C C . ASP A 1 83 ? -9.678 0.261 14.569 1.00 97.31 83 ASP A C 1
ATOM 610 O O . ASP A 1 83 ? -10.601 -0.203 13.883 1.00 97.31 83 ASP A O 1
ATOM 614 N N . PRO A 1 84 ? -8.389 0.065 14.228 1.00 97.88 84 PRO A N 1
ATOM 615 C CA . PRO A 1 84 ? -7.989 -0.788 13.112 1.00 97.88 84 PRO A CA 1
ATOM 616 C C . PRO A 1 84 ? -8.330 -2.264 13.320 1.00 97.88 84 PRO A C 1
ATOM 618 O O . PRO A 1 84 ? -8.649 -2.946 12.350 1.00 97.88 84 PRO A O 1
ATOM 621 N N . ASP A 1 85 ? -8.296 -2.759 14.562 1.00 97.50 85 ASP A N 1
ATOM 622 C CA . ASP A 1 85 ? -8.581 -4.163 14.872 1.00 97.50 85 ASP A CA 1
ATOM 623 C C . ASP A 1 85 ? -10.050 -4.495 14.589 1.00 97.50 85 ASP A C 1
ATOM 625 O O . ASP A 1 85 ? -10.339 -5.487 13.908 1.00 97.50 85 ASP A O 1
ATOM 629 N N . ALA A 1 86 ? -10.976 -3.649 15.054 1.00 97.50 86 ALA A N 1
ATOM 630 C CA . ALA A 1 86 ? -12.404 -3.826 14.801 1.00 97.50 86 ALA A CA 1
ATOM 631 C C . ALA A 1 86 ? -12.733 -3.733 13.305 1.00 97.50 86 ALA A C 1
ATOM 633 O O . ALA A 1 86 ? -13.494 -4.554 12.781 1.00 97.50 86 ALA A O 1
ATOM 634 N N . LEU A 1 87 ? -12.122 -2.773 12.601 1.00 97.69 87 LEU A N 1
ATOM 635 C CA . LEU A 1 87 ? -12.317 -2.616 11.163 1.00 97.69 87 LEU A CA 1
ATOM 636 C C . LEU A 1 87 ? -11.796 -3.841 10.401 1.00 97.69 87 LEU A C 1
ATOM 638 O O . LEU A 1 87 ? -12.539 -4.464 9.643 1.00 97.69 87 LEU A O 1
ATOM 642 N N . ALA A 1 88 ? -10.561 -4.259 10.672 1.00 97.88 88 ALA A N 1
ATOM 643 C CA . ALA A 1 88 ? -9.971 -5.441 10.063 1.00 97.88 88 ALA A CA 1
ATOM 644 C C . ALA A 1 88 ? -10.783 -6.712 10.356 1.00 97.88 88 ALA A C 1
ATOM 646 O O . ALA A 1 88 ? -10.939 -7.563 9.481 1.00 97.88 88 ALA A O 1
ATOM 647 N N . ALA A 1 89 ? -11.306 -6.869 11.578 1.00 97.38 89 ALA A N 1
ATOM 648 C CA . ALA A 1 89 ? -12.138 -8.012 11.951 1.00 97.38 89 ALA A CA 1
ATOM 649 C C . ALA A 1 89 ? -13.413 -8.095 11.108 1.00 97.38 89 ALA A C 1
ATOM 651 O O . ALA A 1 89 ? -13.769 -9.185 10.655 1.00 97.38 89 ALA A O 1
ATOM 652 N N . TRP A 1 90 ? -14.050 -6.954 10.833 1.00 96.81 90 TRP A N 1
ATOM 653 C CA . TRP A 1 90 ? -15.210 -6.908 9.951 1.00 96.81 90 TRP A CA 1
ATOM 654 C C . TRP A 1 90 ? -14.856 -7.354 8.530 1.00 96.81 90 TRP A C 1
ATOM 656 O O . TRP A 1 90 ? -15.559 -8.196 7.979 1.00 96.81 90 TRP A O 1
ATOM 666 N N . TYR A 1 91 ? -13.752 -6.873 7.950 1.00 96.75 91 TYR A N 1
ATOM 667 C CA . TYR A 1 91 ? -13.363 -7.278 6.591 1.00 96.75 91 TYR A CA 1
ATOM 668 C C . TYR A 1 91 ? -13.010 -8.770 6.514 1.00 96.75 91 TYR A C 1
ATOM 670 O O . TYR A 1 91 ? -13.409 -9.441 5.566 1.00 96.75 91 TYR A O 1
ATOM 678 N N . ARG A 1 92 ? -12.335 -9.332 7.526 1.00 96.31 92 ARG A N 1
ATOM 679 C CA . ARG A 1 92 ? -12.064 -10.782 7.581 1.00 96.31 92 ARG A CA 1
ATOM 680 C C . ARG A 1 92 ? -13.343 -11.613 7.632 1.00 96.31 92 ARG A C 1
ATOM 682 O O . ARG A 1 92 ? -13.466 -12.580 6.890 1.00 96.31 92 ARG A O 1
ATOM 689 N N . ALA A 1 93 ? -14.292 -11.226 8.484 1.00 95.06 93 ALA A N 1
ATOM 690 C CA . ALA A 1 93 ? -15.538 -11.966 8.677 1.00 95.06 93 ALA A CA 1
ATOM 691 C C . ALA A 1 93 ? -16.458 -11.952 7.444 1.00 95.06 93 ALA A C 1
ATOM 693 O O . ALA A 1 93 ? -17.313 -12.825 7.312 1.00 95.06 93 ALA A O 1
ATOM 694 N N . HIS A 1 94 ? -16.303 -10.962 6.561 1.00 93.81 94 HIS A N 1
ATOM 695 C CA . HIS A 1 94 ? -17.262 -10.693 5.493 1.00 93.81 94 HIS A CA 1
ATOM 696 C C . HIS A 1 94 ? -16.690 -10.800 4.074 1.00 93.81 94 HIS A C 1
ATOM 698 O O . HIS A 1 94 ? -17.458 -11.045 3.150 1.00 93.81 94 HIS A O 1
ATOM 704 N N . LEU A 1 95 ? -15.378 -10.616 3.883 1.00 93.44 95 LEU A N 1
ATOM 705 C CA . LEU A 1 95 ? -14.750 -10.487 2.559 1.00 93.44 95 LEU A CA 1
ATOM 706 C C . LEU A 1 95 ? -13.603 -11.483 2.318 1.00 93.44 95 LEU A C 1
ATOM 708 O O . LEU A 1 95 ? -12.835 -11.309 1.377 1.00 93.44 95 LEU A O 1
ATOM 712 N N . GLY A 1 96 ? -13.469 -12.519 3.155 1.00 91.44 96 GLY A N 1
ATOM 713 C CA . GLY A 1 96 ? -12.485 -13.588 2.935 1.00 91.44 96 GLY A CA 1
ATOM 714 C C . GLY A 1 96 ? -11.035 -13.109 3.030 1.00 91.44 96 GLY A C 1
ATOM 715 O O . GLY A 1 96 ? -10.190 -13.500 2.226 1.00 91.44 96 GLY A O 1
ATOM 716 N N . LEU A 1 97 ? -10.750 -12.220 3.985 1.00 96.50 97 LEU A N 1
ATOM 717 C CA . LEU A 1 97 ? -9.396 -11.722 4.221 1.00 96.50 97 LEU A CA 1
ATOM 718 C C . LEU A 1 97 ? -8.676 -12.510 5.320 1.00 96.50 97 LEU A C 1
ATOM 720 O O . LEU A 1 97 ? -9.260 -12.849 6.352 1.00 96.50 97 LEU A O 1
ATOM 724 N N . ARG A 1 98 ? -7.364 -12.687 5.155 1.00 96.75 98 ARG A N 1
ATOM 725 C CA . ARG A 1 98 ? -6.463 -13.322 6.125 1.00 96.75 98 ARG A CA 1
ATOM 726 C C . ARG A 1 98 ? -5.360 -12.350 6.538 1.00 96.75 98 ARG A C 1
ATOM 728 O O . ARG A 1 98 ? -4.829 -11.620 5.708 1.00 96.75 98 ARG A O 1
ATOM 735 N N . ARG A 1 99 ? -5.018 -12.313 7.831 1.00 97.69 99 ARG A N 1
ATOM 736 C CA . ARG A 1 99 ? -3.953 -11.433 8.349 1.00 97.69 99 ARG A CA 1
ATOM 737 C C . ARG A 1 99 ? -2.593 -11.910 7.839 1.00 97.69 99 ARG A C 1
ATOM 739 O O . ARG A 1 99 ? -2.292 -13.095 7.982 1.00 97.69 99 ARG A O 1
ATOM 746 N N . SER A 1 100 ? -1.795 -11.005 7.287 1.00 97.62 100 SER A N 1
ATOM 747 C CA . SER A 1 100 ? -0.403 -11.250 6.888 1.00 97.62 100 SER A CA 1
ATOM 748 C C . SER A 1 100 ? 0.541 -10.913 8.020 1.00 97.62 100 SER A C 1
ATOM 750 O O . SER A 1 100 ? 1.203 -11.800 8.534 1.00 97.62 100 SER A O 1
ATOM 752 N N . ASP A 1 101 ? 0.497 -9.691 8.519 1.00 96.19 101 ASP A N 1
ATOM 753 C CA . ASP A 1 101 ? 1.177 -9.294 9.742 1.00 96.19 101 ASP A CA 1
ATOM 754 C C . ASP A 1 101 ? 0.509 -8.049 10.329 1.00 96.19 101 ASP A C 1
ATOM 756 O O . ASP A 1 101 ? -0.531 -7.581 9.849 1.00 96.19 101 ASP A O 1
ATOM 760 N N . ASP A 1 102 ? 1.034 -7.603 11.462 1.00 95.94 102 ASP A N 1
ATOM 761 C CA . ASP A 1 102 ? 0.499 -6.480 12.210 1.00 95.94 102 ASP A CA 1
ATOM 762 C C . ASP A 1 102 ? 1.624 -5.678 12.849 1.00 95.94 102 ASP A C 1
ATOM 764 O O . ASP A 1 102 ? 2.604 -6.238 13.342 1.00 95.94 102 ASP A O 1
ATOM 768 N N . ILE A 1 103 ? 1.448 -4.367 12.901 1.00 95.56 103 ILE A N 1
ATOM 769 C CA . ILE A 1 103 ? 2.299 -3.467 13.666 1.00 95.56 103 ILE A CA 1
ATOM 770 C C . ILE A 1 103 ? 1.515 -3.036 14.893 1.00 95.56 103 ILE A C 1
ATOM 772 O O . ILE A 1 103 ? 0.466 -2.408 14.765 1.00 95.56 103 ILE A O 1
ATOM 776 N N . ARG A 1 104 ? 2.046 -3.303 16.085 1.00 95.69 104 ARG A N 1
ATOM 777 C CA . ARG A 1 104 ? 1.412 -2.957 17.359 1.00 95.69 104 ARG A CA 1
ATOM 778 C C . ARG A 1 104 ? 2.295 -2.046 18.208 1.00 95.69 104 ARG A C 1
ATOM 780 O O . ARG A 1 104 ? 3.527 -2.047 18.131 1.00 95.69 104 ARG A O 1
ATOM 787 N N . LEU A 1 105 ? 1.648 -1.240 19.046 1.00 94.62 105 LEU A N 1
ATOM 788 C CA . LEU A 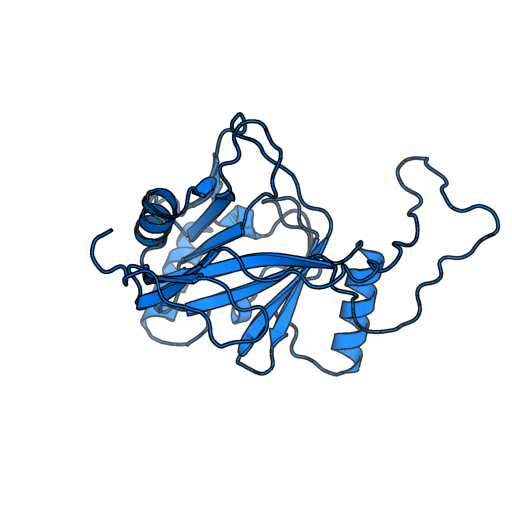1 105 ? 2.319 -0.567 20.158 1.00 94.62 105 LEU A CA 1
ATOM 789 C C . LEU A 1 105 ? 2.622 -1.578 21.279 1.00 94.62 105 LEU A C 1
ATOM 791 O O . LEU A 1 105 ? 1.932 -2.590 21.381 1.00 94.62 105 LEU A O 1
ATOM 795 N N . PRO A 1 106 ? 3.563 -1.287 22.200 1.00 93.06 106 PRO A N 1
ATOM 796 C CA . PRO A 1 106 ? 3.793 -2.118 23.387 1.00 93.06 106 PRO A CA 1
ATOM 797 C C . PRO A 1 106 ? 2.549 -2.310 24.271 1.00 93.06 106 PRO A C 1
ATOM 799 O O . PRO A 1 106 ? 2.480 -3.263 25.036 1.00 93.06 106 PRO A O 1
ATOM 802 N N . SER A 1 107 ? 1.561 -1.413 24.168 1.00 92.12 107 SER A N 1
ATOM 803 C CA . SER A 1 107 ? 0.250 -1.537 24.820 1.00 92.12 107 SER A CA 1
ATOM 804 C C . SER A 1 107 ? -0.660 -2.606 24.198 1.00 92.12 107 SER A C 1
ATOM 806 O O . SER A 1 107 ? -1.726 -2.867 24.745 1.00 92.12 107 SER A O 1
ATOM 808 N N . GLY A 1 108 ? -0.276 -3.195 23.063 1.00 93.94 108 GLY A N 1
ATOM 809 C CA . GLY A 1 108 ? -1.078 -4.149 22.292 1.00 93.94 108 GLY A CA 1
ATOM 810 C C . GLY A 1 108 ? -2.000 -3.501 21.255 1.00 93.94 108 GLY A C 1
ATOM 811 O O . GLY A 1 108 ? -2.622 -4.209 20.470 1.00 93.94 108 GLY A O 1
ATOM 812 N N . GLU A 1 109 ? -2.083 -2.171 21.206 1.00 95.00 109 GLU A N 1
ATOM 813 C CA . GLU A 1 109 ? -2.945 -1.465 20.253 1.00 95.00 109 GLU A CA 1
ATOM 814 C C . GLU A 1 109 ? -2.407 -1.580 18.821 1.00 95.00 109 GLU A C 1
ATOM 816 O O . GLU A 1 109 ? -1.252 -1.223 18.559 1.00 95.00 109 GLU A O 1
ATOM 821 N N . ALA A 1 110 ? -3.259 -2.032 17.896 1.00 96.19 110 ALA A N 1
ATOM 822 C CA . ALA A 1 110 ? -2.941 -2.113 16.475 1.00 96.19 110 ALA A CA 1
ATOM 823 C C . ALA A 1 110 ? -2.649 -0.732 15.878 1.00 96.19 110 ALA A C 1
ATOM 825 O O . ALA A 1 110 ? -3.330 0.256 16.156 1.00 96.19 110 ALA A O 1
ATOM 826 N N . GLN A 1 111 ? -1.611 -0.669 15.054 1.00 95.69 111 GLN A N 1
ATOM 827 C CA . GLN A 1 111 ? -1.213 0.504 14.280 1.00 95.69 111 GLN A CA 1
ATOM 828 C C . GLN A 1 111 ? -1.369 0.260 12.787 1.00 95.69 111 GLN A C 1
ATOM 830 O O . GLN A 1 111 ? -1.727 1.193 12.071 1.00 95.69 111 GLN A O 1
ATOM 835 N N . MET A 1 112 ? -1.093 -0.962 12.327 1.00 96.31 112 MET A N 1
ATOM 836 C CA . MET A 1 112 ? -1.204 -1.319 10.918 1.00 96.31 112 MET A CA 1
ATOM 837 C C . MET A 1 112 ? -1.356 -2.838 10.730 1.00 96.31 112 MET A C 1
ATOM 839 O O . MET A 1 112 ? -0.362 -3.517 10.470 1.00 96.31 112 MET A O 1
ATOM 843 N N . PRO A 1 113 ? -2.571 -3.397 10.846 1.00 97.75 113 PRO A N 1
ATOM 844 C CA . PRO A 1 113 ? -2.848 -4.747 10.387 1.00 97.75 113 PRO A CA 1
ATOM 845 C C . PRO A 1 113 ? -2.896 -4.801 8.855 1.00 97.75 113 PRO A C 1
ATOM 847 O O . PRO A 1 113 ? -3.626 -4.031 8.222 1.00 97.75 113 PRO A O 1
ATOM 850 N N . PHE A 1 114 ? -2.153 -5.736 8.266 1.00 98.25 114 PHE A N 1
ATOM 851 C CA . PHE A 1 114 ? -2.146 -6.007 6.829 1.00 98.25 114 PHE A CA 1
ATOM 852 C C . PHE A 1 114 ? -2.892 -7.304 6.514 1.00 98.25 114 PHE A C 1
ATOM 854 O O . PHE A 1 114 ? -2.717 -8.322 7.194 1.00 98.25 114 PHE A O 1
ATOM 861 N N . HIS A 1 115 ? -3.709 -7.293 5.457 1.00 98.44 115 HIS A N 1
ATOM 862 C CA . HIS A 1 115 ? -4.571 -8.421 5.111 1.00 98.44 115 HIS A CA 1
ATOM 863 C C . HIS A 1 115 ? -4.500 -8.800 3.632 1.00 98.44 115 HIS A C 1
ATOM 865 O O . HIS A 1 115 ? -4.767 -7.988 2.743 1.00 98.44 115 HIS A O 1
ATOM 871 N N . ARG A 1 116 ? -4.189 -10.074 3.382 1.00 98.00 116 ARG A N 1
ATOM 872 C CA . ARG A 1 116 ? -4.217 -10.722 2.064 1.00 98.00 116 ARG A CA 1
ATOM 873 C C . ARG A 1 116 ? -5.556 -11.403 1.797 1.00 98.00 116 ARG A C 1
ATOM 875 O O . ARG A 1 116 ? -6.358 -11.594 2.712 1.00 98.00 116 ARG A O 1
ATOM 882 N N . LEU A 1 117 ? -5.778 -11.790 0.544 1.00 97.12 117 LEU A N 1
ATOM 883 C CA . LEU A 1 117 ? -6.894 -12.663 0.179 1.00 97.12 117 LEU A CA 1
ATOM 884 C C . LEU A 1 117 ? -6.659 -14.073 0.721 1.00 97.12 117 LEU A C 1
ATOM 886 O O . LEU A 1 117 ? -5.544 -14.587 0.649 1.00 97.12 117 LEU A O 1
ATOM 890 N N . ASP A 1 118 ? -7.711 -14.712 1.218 1.00 96.88 118 ASP A N 1
ATOM 891 C CA . ASP A 1 118 ? -7.668 -16.133 1.538 1.00 96.88 118 ASP A CA 1
ATOM 892 C C . ASP A 1 118 ? -7.945 -16.960 0.273 1.00 96.88 118 ASP A C 1
ATOM 894 O O . ASP A 1 118 ? -9.088 -17.093 -0.168 1.00 96.88 118 ASP A O 1
ATOM 898 N N . ARG A 1 119 ? -6.876 -17.457 -0.359 1.00 96.94 119 ARG A N 1
ATOM 899 C CA . ARG A 1 119 ? -6.938 -18.324 -1.548 1.00 96.94 119 ARG A CA 1
ATOM 900 C C . ARG A 1 119 ? -6.378 -19.729 -1.289 1.00 96.94 119 ARG A C 1
ATOM 902 O O . ARG A 1 119 ? -6.001 -20.425 -2.230 1.00 96.94 119 ARG A O 1
ATOM 909 N N . GLY A 1 120 ? -6.319 -20.149 -0.023 1.00 96.69 120 GLY A N 1
ATOM 910 C CA . GLY A 1 120 ? -5.734 -21.431 0.365 1.00 96.69 120 GLY A CA 1
ATOM 911 C C . GLY A 1 120 ? -4.253 -21.516 -0.012 1.00 96.69 120 GLY A C 1
ATOM 9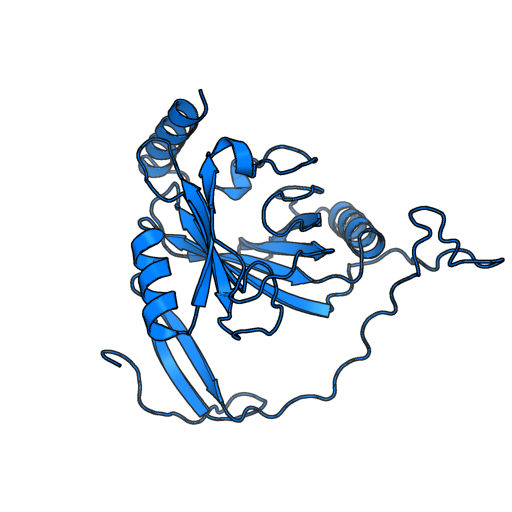12 O O . GLY A 1 120 ? -3.446 -20.676 0.389 1.00 96.69 120 GLY A O 1
ATOM 913 N N . GLN A 1 121 ? -3.899 -22.525 -0.806 1.00 97.69 121 GLN A N 1
ATOM 914 C CA . GLN A 1 121 ? -2.519 -22.803 -1.219 1.00 97.69 121 GLN A CA 1
ATOM 915 C C . GLN A 1 121 ? -1.976 -21.861 -2.306 1.00 97.69 121 GLN A C 1
ATOM 917 O O . GLN A 1 121 ? -0.763 -21.817 -2.513 1.00 97.69 121 GLN A O 1
ATOM 922 N N . ASP A 1 122 ? -2.832 -21.084 -2.979 1.00 98.12 122 ASP A N 1
ATOM 923 C CA . ASP A 1 122 ? -2.379 -20.120 -3.982 1.00 98.12 122 ASP A CA 1
ATOM 924 C C . ASP A 1 122 ? -1.619 -18.961 -3.322 1.00 98.12 122 ASP A C 1
ATOM 926 O O . ASP A 1 122 ? -2.115 -18.302 -2.405 1.00 98.12 122 ASP A O 1
ATOM 930 N N . TYR A 1 123 ? -0.433 -18.660 -3.848 1.00 98.25 123 TYR A N 1
ATOM 931 C CA . TYR A 1 123 ? 0.338 -17.491 -3.441 1.00 98.25 123 TYR A CA 1
ATOM 932 C C . TYR A 1 123 ? -0.339 -16.193 -3.898 1.00 98.25 123 TYR A C 1
ATOM 934 O O . TYR A 1 123 ? -0.645 -16.006 -5.078 1.00 98.25 123 TYR A O 1
ATOM 942 N N . VAL A 1 124 ? -0.535 -15.274 -2.955 1.00 97.75 124 VAL A N 1
ATOM 943 C CA . VAL A 1 124 ? -1.108 -13.942 -3.173 1.00 97.75 124 VAL A CA 1
ATOM 944 C C . VAL A 1 124 ? -0.188 -12.864 -2.620 1.00 97.75 124 VAL A C 1
ATOM 946 O O . VAL A 1 124 ? 0.649 -13.142 -1.764 1.00 97.75 124 VAL A O 1
ATOM 949 N N . ASP A 1 125 ? -0.362 -11.627 -3.087 1.00 97.62 125 ASP A N 1
ATOM 950 C CA . ASP A 1 125 ? 0.362 -10.472 -2.554 1.00 97.62 125 ASP A CA 1
ATOM 951 C C . ASP A 1 125 ? 0.266 -10.390 -1.027 1.00 97.62 125 ASP A C 1
ATOM 953 O O . ASP A 1 125 ? -0.755 -10.753 -0.430 1.00 97.62 125 ASP A O 1
ATOM 957 N N . HIS A 1 126 ? 1.305 -9.810 -0.418 1.00 97.69 126 HIS A N 1
ATOM 958 C CA . HIS A 1 126 ? 1.376 -9.501 1.008 1.00 97.69 126 HIS A CA 1
ATOM 959 C C . HIS A 1 126 ? 0.053 -8.993 1.592 1.00 97.69 126 HIS A C 1
ATOM 961 O O . HIS A 1 126 ? -0.367 -9.424 2.663 1.00 97.69 126 HIS A O 1
ATOM 967 N N . HIS A 1 127 ? -0.611 -8.077 0.892 1.00 98.12 127 HIS A N 1
ATOM 968 C CA . HIS A 1 127 ? -1.917 -7.572 1.277 1.00 98.12 127 HIS A CA 1
ATOM 969 C C . HIS A 1 127 ? -2.662 -6.991 0.079 1.00 98.12 127 HIS A C 1
ATOM 971 O O . HIS A 1 127 ? -2.058 -6.507 -0.874 1.00 98.12 127 HIS A O 1
ATOM 977 N N . VAL A 1 128 ? -3.989 -7.009 0.175 1.00 97.50 128 VAL A N 1
ATOM 978 C CA . VAL A 1 128 ? -4.907 -6.272 -0.708 1.00 97.50 128 VAL A CA 1
ATOM 979 C C . VAL A 1 128 ? -5.578 -5.110 0.028 1.00 97.50 128 VAL A C 1
ATOM 981 O O . VAL A 1 128 ? -6.007 -4.143 -0.602 1.00 97.50 128 VAL A O 1
ATOM 984 N N . VAL A 1 129 ? -5.636 -5.174 1.365 1.00 98.19 129 VAL A N 1
ATOM 985 C CA . VAL A 1 129 ? -6.105 -4.085 2.228 1.00 98.19 129 VAL A CA 1
ATOM 986 C C . VAL A 1 129 ? -5.223 -4.000 3.474 1.00 98.19 129 VAL A C 1
ATOM 988 O O . VAL A 1 129 ? -4.911 -5.022 4.083 1.00 98.19 129 VAL A O 1
ATOM 991 N N . GLY A 1 130 ? -4.829 -2.788 3.859 1.00 98.12 130 GLY A N 1
ATOM 992 C CA . GLY A 1 130 ? -4.244 -2.500 5.171 1.00 98.12 130 GLY A CA 1
ATOM 993 C C . GLY A 1 130 ? -5.131 -1.565 5.992 1.00 98.12 130 GLY A C 1
ATOM 994 O O . GLY A 1 130 ? -5.910 -0.784 5.438 1.00 98.12 130 GLY A O 1
ATOM 995 N N . PHE A 1 131 ? -5.013 -1.629 7.316 1.00 98.19 131 PHE A N 1
ATOM 996 C CA . PHE A 1 131 ? -5.829 -0.837 8.237 1.00 98.19 131 PHE A CA 1
ATOM 997 C C . PHE A 1 131 ? -4.940 0.019 9.140 1.00 98.19 131 PHE A C 1
ATOM 999 O O . PHE A 1 131 ? -4.387 -0.455 10.120 1.00 98.19 131 PHE A O 1
ATOM 1006 N N . GLN A 1 132 ? -4.786 1.303 8.843 1.00 97.25 132 GLN A N 1
ATOM 1007 C CA . GLN A 1 132 ? -3.905 2.162 9.626 1.00 97.25 132 GLN A CA 1
ATOM 1008 C C . GLN A 1 132 ? -4.640 2.823 10.799 1.00 97.25 132 GLN A C 1
ATOM 1010 O O . GLN A 1 132 ? -5.751 3.337 10.656 1.00 97.25 132 GLN A O 1
ATOM 1015 N N . PHE A 1 133 ? -3.988 2.909 11.959 1.00 97.06 133 PHE A N 1
ATOM 1016 C CA . PHE A 1 133 ? -4.457 3.776 13.035 1.00 97.06 133 PHE A CA 1
ATOM 1017 C C . PHE A 1 133 ? -4.410 5.250 12.611 1.00 97.06 133 PHE A C 1
ATOM 1019 O O . PHE A 1 133 ? -3.362 5.802 12.262 1.00 97.06 133 PHE A O 1
ATOM 1026 N N . SER A 1 134 ? -5.561 5.912 12.673 1.00 96.62 134 SER A N 1
ATOM 1027 C CA . SER A 1 134 ? -5.686 7.318 12.318 1.00 96.62 134 SER A CA 1
ATOM 1028 C C . SER A 1 134 ? -5.278 8.204 13.488 1.00 96.62 134 SER A C 1
ATOM 1030 O O . SER A 1 134 ? -5.979 8.265 14.497 1.00 96.62 134 SER A O 1
ATOM 1032 N N . MET A 1 135 ? -4.195 8.974 13.340 1.00 95.62 135 MET A N 1
ATOM 1033 C CA . MET A 1 135 ? -3.713 9.858 14.415 1.00 95.62 135 MET A CA 1
ATOM 1034 C C . MET A 1 135 ? -4.780 10.860 14.874 1.00 95.62 135 MET A C 1
ATOM 1036 O O . MET A 1 135 ? -4.895 11.154 16.060 1.00 95.62 135 MET A O 1
ATOM 1040 N N . ASP A 1 136 ? -5.590 11.361 13.945 1.00 95.12 136 ASP A N 1
ATOM 1041 C CA . ASP A 1 136 ? -6.705 12.277 14.201 1.00 95.12 136 ASP A CA 1
ATOM 1042 C C . ASP A 1 136 ? -8.033 11.577 14.550 1.00 95.12 136 ASP A C 1
ATOM 1044 O O . ASP A 1 136 ? -9.045 12.264 14.705 1.00 95.12 136 ASP A O 1
ATOM 1048 N N . GLU A 1 137 ? -8.024 10.244 14.678 1.00 95.44 137 GLU A N 1
ATOM 1049 C CA . GLU A 1 137 ? -9.183 9.370 14.921 1.00 95.44 137 GLU A CA 1
ATOM 1050 C C . GLU A 1 137 ? -10.285 9.482 13.848 1.00 95.44 137 GLU A C 1
ATOM 1052 O O . GLU A 1 137 ? -11.463 9.258 14.123 1.00 95.44 137 GLU A O 1
ATOM 1057 N N . GLY A 1 138 ? -9.922 9.872 12.622 1.00 94.00 138 GLY A N 1
ATOM 1058 C CA . GLY A 1 138 ? -10.830 9.886 11.475 1.00 94.00 138 GLY A CA 1
ATOM 1059 C C . GLY A 1 138 ? -10.940 8.535 10.759 1.00 94.00 138 GLY A C 1
ATOM 1060 O O . GLY A 1 138 ? -10.119 7.645 10.959 1.00 94.00 138 GLY A O 1
ATOM 1061 N N . ALA A 1 139 ? -11.932 8.432 9.871 1.00 95.19 139 ALA A N 1
ATOM 1062 C CA . ALA A 1 139 ? -12.133 7.301 8.968 1.00 95.19 139 ALA A CA 1
ATOM 1063 C C . ALA A 1 139 ? -12.022 7.746 7.506 1.00 95.19 139 ALA A C 1
ATOM 1065 O O . ALA A 1 139 ? -12.677 8.719 7.117 1.00 95.19 139 ALA A O 1
ATOM 1066 N N . ARG A 1 140 ? -11.158 7.100 6.713 1.00 94.38 140 ARG A N 1
ATOM 1067 C CA . ARG A 1 140 ? -10.917 7.454 5.296 1.00 94.38 140 ARG A CA 1
ATOM 1068 C C . ARG A 1 140 ? -10.024 6.438 4.593 1.00 94.38 140 ARG A C 1
ATOM 1070 O O . ARG A 1 140 ? -9.234 5.765 5.239 1.00 94.38 140 ARG A O 1
ATOM 1077 N N . VAL A 1 141 ? -10.052 6.429 3.263 1.00 95.75 141 VAL A N 1
ATOM 1078 C CA . VAL A 1 141 ? -8.965 5.828 2.479 1.00 95.75 141 VAL A CA 1
ATOM 1079 C C . VAL A 1 141 ? -7.738 6.734 2.566 1.00 95.75 141 VAL A C 1
ATOM 1081 O O . VAL A 1 141 ? -7.810 7.917 2.223 1.00 95.75 141 VAL A O 1
ATOM 1084 N N . GLN A 1 142 ? -6.617 6.188 3.028 1.00 96.12 142 GLN A N 1
ATOM 1085 C CA . GLN A 1 142 ? -5.349 6.901 3.085 1.00 96.12 142 GLN A CA 1
ATOM 1086 C C . GLN A 1 142 ? -4.663 6.898 1.720 1.00 96.12 142 GLN A C 1
ATOM 1088 O O . GLN A 1 142 ? -4.357 7.969 1.180 1.00 96.12 142 GLN A O 1
ATOM 1093 N N . HIS A 1 143 ? -4.427 5.703 1.171 1.00 97.94 143 HIS A N 1
ATOM 1094 C CA . HIS A 1 143 ? -3.762 5.541 -0.110 1.00 97.94 143 HIS A CA 1
ATOM 1095 C C . HIS A 1 143 ? -4.314 4.394 -0.949 1.00 97.94 143 HIS A C 1
ATOM 1097 O O . HIS A 1 143 ? -4.889 3.437 -0.432 1.00 97.94 143 HIS A O 1
ATOM 1103 N N . PHE A 1 144 ? -4.094 4.523 -2.256 1.00 97.88 144 PHE A N 1
ATOM 1104 C CA . PHE A 1 144 ? -4.183 3.440 -3.229 1.00 97.88 144 PHE A CA 1
ATOM 1105 C C . PHE A 1 144 ? -2.791 3.164 -3.778 1.00 97.88 144 PHE A C 1
ATOM 1107 O O . PHE A 1 144 ? -2.049 4.106 -4.079 1.00 97.88 144 PHE A O 1
ATOM 1114 N N . ALA A 1 145 ? -2.476 1.888 -3.951 1.00 98.06 145 ALA A N 1
ATOM 1115 C CA . ALA A 1 145 ? -1.170 1.441 -4.384 1.00 98.06 145 ALA A CA 1
ATOM 1116 C C . ALA A 1 145 ? -1.235 0.727 -5.729 1.00 98.06 145 ALA A C 1
ATOM 1118 O O . ALA A 1 145 ? -2.086 -0.135 -5.964 1.00 98.06 145 ALA A O 1
ATOM 1119 N N . TRP A 1 146 ? -0.309 1.082 -6.610 1.00 97.12 146 TRP A N 1
ATOM 1120 C CA . TRP A 1 146 ? -0.274 0.655 -7.999 1.00 97.12 146 TRP A CA 1
ATOM 1121 C C . TRP A 1 146 ? 1.051 -0.031 -8.303 1.00 97.12 146 TRP A C 1
ATOM 1123 O O . TRP A 1 146 ? 2.117 0.561 -8.125 1.00 97.12 146 TRP A O 1
ATOM 1133 N N . GLU A 1 147 ? 0.974 -1.271 -8.783 1.00 96.19 147 GLU A N 1
ATOM 1134 C CA . GLU A 1 147 ? 2.169 -2.020 -9.160 1.00 96.19 147 GLU A CA 1
ATOM 1135 C C . GLU A 1 147 ? 2.761 -1.426 -10.441 1.00 96.19 147 GLU A C 1
ATOM 1137 O O . GLU A 1 147 ? 2.053 -1.234 -11.438 1.00 96.19 147 GLU A O 1
ATOM 1142 N N . VAL A 1 148 ? 4.069 -1.191 -10.429 1.00 94.81 148 VAL A N 1
ATOM 1143 C CA . VAL A 1 148 ? 4.869 -0.829 -11.600 1.00 94.81 148 VAL A CA 1
ATOM 1144 C C . VAL A 1 148 ? 5.882 -1.948 -11.901 1.00 94.81 148 VAL A C 1
ATOM 1146 O O . VAL A 1 148 ? 6.214 -2.725 -11.009 1.00 94.81 148 VAL A O 1
ATOM 1149 N N . PRO A 1 149 ? 6.369 -2.090 -13.149 1.00 91.44 149 PRO A N 1
ATOM 1150 C CA . PRO A 1 149 ? 7.114 -3.273 -13.578 1.00 91.44 149 PRO A CA 1
ATOM 1151 C C . PRO A 1 149 ? 8.349 -3.619 -12.752 1.00 91.44 149 PRO A C 1
ATOM 1153 O O . PRO A 1 149 ? 8.606 -4.796 -12.519 1.00 91.44 149 PRO A O 1
ATOM 1156 N N . ASN A 1 150 ? 9.141 -2.617 -12.373 1.00 91.38 150 ASN A N 1
ATOM 1157 C CA . ASN A 1 150 ? 10.387 -2.795 -11.639 1.00 91.38 150 ASN A CA 1
ATOM 1158 C C . ASN A 1 150 ? 10.867 -1.460 -11.043 1.00 91.38 150 ASN A C 1
ATOM 1160 O O . ASN A 1 150 ? 10.248 -0.408 -11.230 1.00 91.38 150 ASN A O 1
ATOM 1164 N N . VAL A 1 151 ? 12.007 -1.511 -10.351 1.00 93.50 151 VAL A N 1
ATOM 1165 C CA . VAL A 1 151 ? 12.635 -0.339 -9.727 1.00 93.50 151 VAL A CA 1
ATOM 1166 C C . VAL A 1 151 ? 13.019 0.752 -10.733 1.00 93.50 151 VAL A C 1
ATOM 1168 O O . VAL A 1 151 ? 12.885 1.927 -10.412 1.00 93.50 151 VAL A O 1
ATOM 1171 N N . ASP A 1 152 ? 13.428 0.407 -11.957 1.00 93.19 152 ASP A N 1
ATOM 1172 C CA . ASP A 1 152 ? 13.777 1.411 -12.971 1.00 93.19 152 ASP A CA 1
ATOM 1173 C C . ASP A 1 152 ? 12.543 2.215 -13.406 1.00 93.19 152 ASP A C 1
ATOM 1175 O O . ASP A 1 152 ? 12.599 3.442 -13.502 1.00 93.19 152 ASP A O 1
ATOM 1179 N N . ASP A 1 153 ? 11.402 1.553 -13.628 1.00 93.62 153 ASP A N 1
ATOM 1180 C CA . ASP A 1 153 ? 10.153 2.238 -13.973 1.00 93.62 153 ASP A CA 1
ATOM 1181 C C . ASP A 1 153 ? 9.614 3.081 -12.803 1.00 93.62 153 ASP A C 1
ATOM 1183 O O . ASP A 1 153 ? 9.111 4.190 -13.024 1.00 93.62 153 ASP A O 1
ATOM 1187 N N . LEU A 1 154 ? 9.796 2.608 -11.565 1.00 96.00 154 LEU A N 1
ATOM 1188 C CA . LEU A 1 154 ? 9.488 3.351 -10.340 1.00 96.00 154 LEU A CA 1
ATOM 1189 C C . LEU A 1 154 ? 10.346 4.621 -10.226 1.00 96.00 154 LEU A C 1
ATOM 1191 O O . LEU A 1 154 ? 9.808 5.722 -10.120 1.00 96.00 154 LEU A O 1
ATOM 1195 N N . MET A 1 155 ? 11.673 4.498 -10.322 1.00 96.75 155 MET A N 1
ATOM 1196 C CA . MET A 1 155 ? 12.610 5.623 -10.198 1.00 96.75 155 MET A CA 1
ATOM 1197 C C . MET A 1 155 ? 12.475 6.630 -11.343 1.00 96.75 155 MET A C 1
ATOM 1199 O O . MET A 1 155 ? 12.562 7.842 -11.139 1.00 96.75 155 MET A O 1
ATOM 1203 N N . LYS A 1 156 ? 12.207 6.158 -12.561 1.00 95.44 156 LYS A N 1
ATOM 1204 C CA . LYS A 1 156 ? 11.891 7.033 -13.691 1.00 95.44 156 LYS A CA 1
ATOM 1205 C C . LYS A 1 156 ? 10.631 7.860 -13.410 1.00 95.44 156 LYS A C 1
ATOM 1207 O O . LYS A 1 156 ? 10.636 9.074 -13.626 1.00 95.44 156 LYS A O 1
ATOM 1212 N N . GLY A 1 157 ? 9.561 7.232 -12.920 1.00 96.88 157 GLY A N 1
ATOM 1213 C CA . GLY A 1 157 ? 8.338 7.948 -12.557 1.00 96.88 157 GLY A CA 1
ATOM 1214 C C . GLY A 1 157 ? 8.534 8.913 -11.393 1.00 96.88 157 GLY A C 1
ATOM 1215 O O . GLY A 1 157 ? 7.998 10.021 -11.438 1.00 96.88 157 GLY A O 1
ATOM 1216 N N . HIS A 1 158 ? 9.357 8.543 -10.410 1.00 98.38 158 HIS A N 1
ATOM 1217 C CA . HIS A 1 158 ? 9.785 9.424 -9.325 1.00 98.38 158 HIS A CA 1
ATOM 1218 C C . HIS A 1 158 ? 10.400 10.721 -9.874 1.00 98.38 158 HIS A C 1
ATOM 1220 O O . HIS A 1 158 ? 9.922 11.822 -9.581 1.00 98.38 158 HIS A O 1
ATOM 1226 N N . GLU A 1 159 ? 11.405 10.613 -10.749 1.00 98.44 159 GLU A N 1
ATOM 1227 C CA . GLU A 1 159 ? 12.045 11.779 -11.368 1.00 98.44 159 GLU A CA 1
ATOM 1228 C C . GLU A 1 159 ? 11.083 12.566 -12.272 1.00 98.44 159 GLU A C 1
ATOM 1230 O O . GLU A 1 159 ? 11.093 13.802 -12.284 1.00 98.44 159 GLU A O 1
ATOM 1235 N N . HIS A 1 160 ? 10.168 11.885 -12.967 1.00 98.19 160 HIS A N 1
ATOM 1236 C CA . HIS A 1 160 ? 9.114 12.549 -13.727 1.00 98.19 160 HIS A CA 1
ATOM 1237 C C . HIS A 1 160 ? 8.212 13.405 -12.832 1.00 98.19 160 HIS A C 1
ATOM 1239 O O . HIS A 1 160 ? 8.009 14.589 -13.112 1.00 98.19 160 HIS A O 1
ATOM 1245 N N . LEU A 1 161 ? 7.702 12.856 -11.731 1.00 98.25 161 LEU A N 1
ATOM 1246 C CA . LEU A 1 161 ? 6.831 13.576 -10.802 1.00 98.25 161 LEU A CA 1
ATOM 1247 C C . LEU A 1 161 ? 7.570 14.727 -10.101 1.00 98.25 161 LEU A C 1
ATOM 1249 O O . LEU A 1 161 ? 6.999 15.819 -9.973 1.00 98.25 161 LEU A O 1
ATOM 1253 N N . LYS A 1 162 ? 8.856 14.551 -9.763 1.00 98.38 162 LYS A N 1
ATOM 1254 C CA . LYS A 1 162 ? 9.730 15.638 -9.282 1.00 98.38 162 LYS A CA 1
ATOM 1255 C C . LYS A 1 162 ? 9.872 16.759 -10.301 1.00 98.38 162 LYS A C 1
ATOM 1257 O O . LYS A 1 162 ? 9.671 17.921 -9.949 1.00 98.38 162 LYS A O 1
ATOM 1262 N N . SER A 1 163 ? 10.140 16.437 -11.568 1.00 98.31 163 SER A N 1
ATOM 1263 C CA . SER A 1 163 ? 10.267 17.439 -12.640 1.00 98.31 163 SER A CA 1
ATOM 1264 C C . SER A 1 163 ? 8.984 18.260 -12.831 1.00 98.31 163 SER A C 1
ATOM 1266 O O . SER A 1 163 ? 9.022 19.436 -13.191 1.00 98.31 163 SER A O 1
ATOM 1268 N N . LYS A 1 164 ? 7.831 17.653 -12.524 1.00 98.06 164 LYS A N 1
ATOM 1269 C CA . LYS A 1 164 ? 6.510 18.291 -12.538 1.00 98.06 164 LYS A CA 1
ATOM 1270 C C . LYS A 1 164 ? 6.144 18.966 -11.214 1.00 98.06 164 LYS A C 1
ATOM 1272 O O . LYS A 1 164 ? 5.005 19.408 -11.070 1.00 98.06 164 LYS A O 1
ATOM 1277 N N . LYS A 1 165 ? 7.080 19.053 -10.260 1.00 97.62 165 LYS A N 1
ATOM 1278 C CA . LYS A 1 165 ? 6.899 19.661 -8.931 1.00 97.62 165 LYS A CA 1
ATOM 1279 C C . LYS A 1 165 ? 5.671 19.108 -8.199 1.00 97.62 165 LYS A C 1
ATOM 1281 O O . LYS A 1 165 ? 4.942 19.846 -7.536 1.00 97.62 165 LYS A O 1
ATOM 1286 N N . ARG A 1 166 ? 5.399 17.809 -8.360 1.00 97.69 166 ARG A N 1
ATOM 1287 C CA . ARG A 1 166 ? 4.336 17.136 -7.607 1.00 97.69 166 ARG A CA 1
ATOM 1288 C C . ARG A 1 166 ? 4.727 17.045 -6.133 1.00 97.69 166 ARG A C 1
ATOM 1290 O O . ARG A 1 166 ? 5.895 17.170 -5.772 1.00 97.69 166 ARG A O 1
ATOM 1297 N N . LYS A 1 167 ? 3.733 16.860 -5.265 1.00 97.06 167 LYS A N 1
ATOM 1298 C CA . LYS A 1 167 ? 3.955 16.794 -3.820 1.00 97.06 167 LYS A CA 1
ATOM 1299 C C . LYS A 1 167 ? 4.338 15.373 -3.423 1.00 97.06 167 LYS A C 1
ATOM 1301 O O . LYS A 1 167 ? 3.473 14.503 -3.340 1.00 97.06 167 LYS A O 1
ATOM 1306 N N . HIS A 1 168 ? 5.627 15.169 -3.193 1.00 97.69 168 HIS A N 1
ATOM 1307 C CA . HIS A 1 168 ? 6.165 13.935 -2.629 1.00 97.69 168 HIS A CA 1
ATOM 1308 C C . HIS A 1 168 ? 5.726 13.779 -1.166 1.00 97.69 168 HIS A C 1
ATOM 1310 O O . HIS A 1 168 ? 5.553 14.782 -0.464 1.00 97.69 168 HIS A O 1
ATOM 1316 N N . VAL A 1 169 ? 5.477 12.544 -0.730 1.00 97.50 169 VAL A N 1
ATOM 1317 C CA . VAL A 1 169 ? 4.998 12.231 0.627 1.00 97.50 169 VAL A CA 1
ATOM 1318 C C . VAL A 1 169 ? 6.032 11.417 1.393 1.00 97.50 169 VAL A C 1
ATOM 1320 O O . VAL A 1 169 ? 6.373 11.789 2.515 1.00 97.50 169 VAL A O 1
ATOM 1323 N N . TRP A 1 170 ? 6.514 10.319 0.807 1.00 97.75 170 TRP A N 1
ATOM 1324 C CA . TRP A 1 170 ? 7.479 9.417 1.432 1.00 97.75 170 TRP A CA 1
ATOM 1325 C C . TRP A 1 170 ? 8.162 8.532 0.378 1.00 97.75 170 TRP A C 1
ATOM 1327 O O . TRP A 1 170 ? 7.555 8.201 -0.635 1.00 97.75 170 TRP A O 1
ATOM 1337 N N . GLY A 1 171 ? 9.424 8.163 0.606 1.00 97.00 171 GLY A N 1
ATOM 1338 C CA . GLY A 1 171 ? 10.224 7.331 -0.294 1.00 97.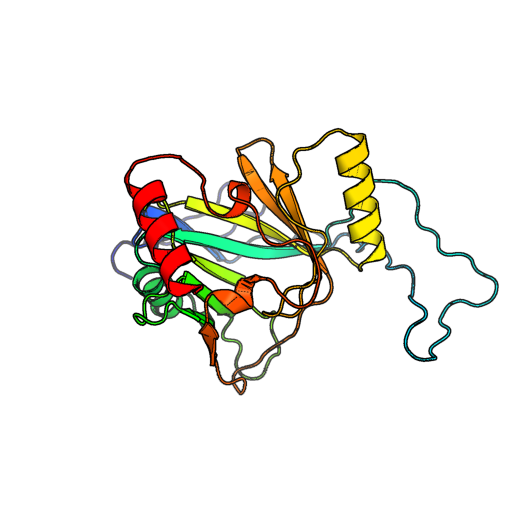00 171 GLY A CA 1
ATOM 1339 C C . GLY A 1 171 ? 11.344 8.087 -1.029 1.00 97.00 171 GLY A C 1
ATOM 1340 O O . GLY A 1 171 ? 11.677 9.220 -0.688 1.00 97.00 171 GLY A O 1
ATOM 1341 N N . VAL A 1 172 ? 11.985 7.480 -2.023 1.00 98.25 172 VAL A N 1
ATOM 1342 C CA . VAL A 1 172 ? 11.874 6.048 -2.357 1.00 98.25 172 VAL A CA 1
ATOM 1343 C C . VAL A 1 172 ? 12.475 5.200 -1.231 1.00 98.25 172 VAL A C 1
ATOM 1345 O O . VAL A 1 172 ? 13.475 5.592 -0.625 1.00 98.25 172 VAL A O 1
ATOM 1348 N N . GLY A 1 173 ? 11.849 4.068 -0.916 1.00 98.00 173 GLY A N 1
ATOM 1349 C CA . GLY A 1 173 ? 12.289 3.164 0.147 1.00 98.00 173 GLY A CA 1
ATOM 1350 C C . GLY A 1 173 ? 11.932 1.706 -0.128 1.00 98.00 173 GLY A C 1
ATOM 1351 O O . GLY A 1 173 ? 11.315 1.399 -1.146 1.00 98.00 173 GLY A O 1
ATOM 1352 N N . ARG A 1 174 ? 12.309 0.813 0.792 1.00 97.69 174 ARG A N 1
ATOM 1353 C CA . ARG A 1 174 ? 11.940 -0.611 0.796 1.00 97.69 174 ARG A CA 1
ATOM 1354 C C . ARG A 1 174 ? 11.250 -0.956 2.101 1.00 97.69 174 ARG A C 1
ATOM 1356 O O . ARG A 1 174 ? 11.880 -0.905 3.160 1.00 97.69 174 ARG A O 1
ATOM 1363 N N . HIS A 1 175 ? 9.987 -1.351 2.017 1.00 96.38 175 HIS A N 1
ATOM 1364 C CA . HIS A 1 175 ? 9.225 -1.838 3.158 1.00 96.38 175 HIS A CA 1
ATOM 1365 C C . HIS A 1 175 ? 9.813 -3.133 3.695 1.00 96.38 175 HIS A C 1
ATOM 1367 O O . HIS A 1 175 ? 10.361 -3.947 2.953 1.00 96.38 175 HIS A O 1
ATOM 1373 N N . ARG A 1 176 ? 9.666 -3.333 5.007 1.00 93.50 176 ARG A N 1
ATOM 1374 C CA . ARG A 1 176 ? 9.867 -4.653 5.605 1.00 93.50 176 ARG A CA 1
ATOM 1375 C C . ARG A 1 176 ? 8.702 -5.573 5.259 1.00 93.50 176 ARG A C 1
ATOM 1377 O O . ARG A 1 176 ? 8.919 -6.702 4.845 1.00 93.50 176 ARG A O 1
ATOM 1384 N N . PHE A 1 177 ? 7.486 -5.070 5.435 1.00 94.00 177 PHE A N 1
ATOM 1385 C CA . PHE A 1 177 ? 6.252 -5.820 5.235 1.00 94.00 177 PHE A CA 1
ATOM 1386 C C . PHE A 1 177 ? 5.932 -5.905 3.748 1.00 94.00 177 PHE A C 1
ATOM 1388 O O . PHE A 1 177 ? 5.878 -4.889 3.056 1.00 94.00 177 PHE A O 1
ATOM 1395 N N . GLY A 1 178 ? 5.817 -7.134 3.254 1.00 92.88 178 GLY A N 1
ATOM 1396 C CA . GLY A 1 178 ? 5.672 -7.433 1.833 1.00 92.88 178 GLY A CA 1
ATOM 1397 C C . GLY A 1 178 ? 6.877 -7.088 0.966 1.00 92.88 178 GLY A C 1
ATOM 1398 O O . GLY A 1 178 ? 6.770 -7.214 -0.246 1.00 92.88 178 GLY A O 1
ATOM 1399 N N . GLY A 1 179 ? 7.986 -6.607 1.535 1.00 95.38 179 GLY A N 1
ATOM 1400 C CA . GLY A 1 179 ? 9.194 -6.308 0.772 1.00 95.38 179 GLY A CA 1
ATOM 1401 C C . GLY A 1 179 ? 9.022 -5.240 -0.315 1.00 95.38 179 GLY A C 1
ATOM 1402 O O . GLY A 1 179 ? 9.889 -5.096 -1.154 1.00 95.38 179 GLY A O 1
ATOM 1403 N N . GLN A 1 180 ? 7.952 -4.456 -0.365 1.00 97.19 180 GLN A N 1
ATOM 1404 C CA . GLN A 1 180 ? 7.726 -3.580 -1.522 1.00 97.19 180 GLN A CA 1
ATOM 1405 C C . GLN A 1 180 ? 8.754 -2.438 -1.601 1.00 97.19 180 GLN A C 1
ATOM 1407 O O . GLN A 1 180 ? 9.044 -1.777 -0.602 1.00 97.19 180 GLN A O 1
ATOM 1412 N N . ILE A 1 181 ? 9.310 -2.176 -2.790 1.00 98.19 181 ILE A N 1
ATOM 1413 C CA . ILE A 1 181 ? 9.971 -0.891 -3.081 1.00 98.19 181 ILE A CA 1
ATOM 1414 C C . ILE A 1 181 ? 8.867 0.117 -3.350 1.00 98.19 181 ILE A C 1
ATOM 1416 O O . ILE A 1 181 ? 8.069 -0.119 -4.251 1.00 98.19 181 ILE A O 1
ATOM 1420 N N . PHE A 1 182 ? 8.836 1.222 -2.613 1.00 98.19 182 PHE A N 1
ATOM 1421 C CA . PHE A 1 182 ? 7.712 2.157 -2.606 1.00 98.19 182 PHE A CA 1
ATOM 1422 C C . PHE A 1 182 ? 8.120 3.591 -2.956 1.00 98.19 182 PHE A C 1
ATOM 1424 O O . PHE A 1 182 ? 9.230 4.039 -2.651 1.00 98.19 182 PHE A O 1
ATOM 1431 N N . ASP A 1 183 ? 7.176 4.343 -3.523 1.00 98.56 183 ASP A N 1
ATOM 1432 C CA . ASP A 1 183 ? 7.248 5.794 -3.699 1.00 98.56 183 ASP A CA 1
ATOM 1433 C C . ASP A 1 183 ? 5.857 6.439 -3.578 1.00 98.56 183 ASP A C 1
ATOM 1435 O O . ASP A 1 183 ? 4.963 6.196 -4.394 1.00 98.56 183 ASP A O 1
ATOM 1439 N N . TYR A 1 184 ? 5.672 7.282 -2.559 1.00 98.50 184 TYR A N 1
ATOM 1440 C CA . TYR A 1 184 ? 4.385 7.879 -2.205 1.00 98.50 184 TYR A CA 1
ATOM 144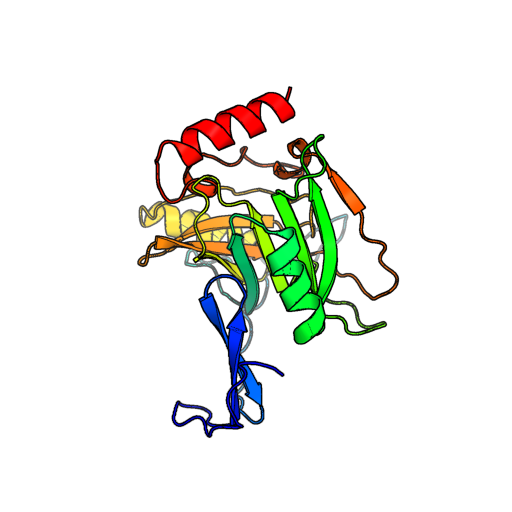1 C C . TYR A 1 184 ? 4.277 9.339 -2.645 1.00 98.50 184 TYR A C 1
ATOM 1443 O O . TYR A 1 184 ? 5.098 10.196 -2.303 1.00 98.50 184 TYR A O 1
ATOM 1451 N N . TRP A 1 185 ? 3.163 9.658 -3.299 1.00 98.19 185 TRP A N 1
ATOM 1452 C CA . TRP A 1 185 ? 2.847 10.987 -3.814 1.00 98.19 185 TRP A CA 1
ATOM 1453 C C . TRP A 1 185 ? 1.453 11.434 -3.395 1.00 98.19 185 TRP A C 1
ATOM 1455 O O . TRP A 1 185 ? 0.537 10.633 -3.247 1.00 98.19 185 TRP A O 1
ATOM 1465 N N . LYS A 1 186 ? 1.241 12.741 -3.241 1.00 97.19 186 LYS A N 1
ATOM 1466 C CA . LYS A 1 186 ? -0.103 13.280 -3.016 1.00 97.19 186 LYS A CA 1
ATOM 1467 C C . LYS A 1 186 ? -0.834 13.393 -4.354 1.00 97.19 186 LYS A C 1
ATOM 1469 O O . LYS A 1 186 ? -0.395 14.129 -5.240 1.00 97.19 186 LYS A O 1
ATOM 1474 N N . GLY A 1 187 ? -1.961 12.698 -4.478 1.00 94.62 187 GLY A N 1
ATOM 1475 C CA . GLY A 1 187 ? -2.870 12.824 -5.610 1.00 94.62 187 GLY A CA 1
ATOM 1476 C C . GLY A 1 187 ? -3.633 14.159 -5.610 1.00 94.62 187 GLY A C 1
ATOM 1477 O O . GLY A 1 187 ? -3.685 14.855 -4.590 1.00 94.62 187 GLY A O 1
ATOM 1478 N N . PRO A 1 188 ? -4.265 14.526 -6.740 1.00 91.94 188 PRO A N 1
ATOM 1479 C CA . PRO A 1 188 ? -4.955 15.810 -6.892 1.00 91.94 188 PRO A CA 1
ATOM 1480 C C . PRO A 1 188 ? -6.174 15.966 -5.967 1.00 91.94 188 PRO A C 1
ATOM 1482 O O . PRO A 1 188 ? -6.517 17.086 -5.605 1.00 91.94 188 PRO A O 1
ATOM 1485 N N . TRP A 1 189 ? -6.783 14.861 -5.528 1.00 89.50 189 TRP A N 1
ATOM 1486 C CA . TRP A 1 189 ? -7.916 14.853 -4.589 1.00 89.50 189 TRP A CA 1
ATOM 1487 C C . TRP A 1 189 ? -7.498 14.679 -3.124 1.00 89.50 189 TRP A C 1
ATOM 1489 O O . TRP A 1 189 ? -8.331 14.447 -2.256 1.00 89.50 189 TRP A O 1
ATOM 1499 N N . GLY A 1 190 ? -6.198 14.753 -2.831 1.00 87.88 190 GLY A N 1
ATOM 1500 C CA . GLY A 1 190 ? -5.683 14.625 -1.472 1.00 87.88 190 GLY A CA 1
ATOM 1501 C C . GLY A 1 190 ? -5.541 13.188 -0.958 1.00 87.88 190 GLY A C 1
ATOM 1502 O O . GLY A 1 190 ? -5.005 13.013 0.133 1.00 87.88 190 GLY A O 1
ATOM 1503 N N . VAL A 1 191 ? -5.922 12.166 -1.724 1.00 94.69 191 VAL A N 1
ATOM 1504 C CA . VAL A 1 191 ? -5.561 10.764 -1.441 1.00 94.69 191 VAL A CA 1
ATOM 1505 C C . VAL A 1 191 ? -4.086 10.546 -1.792 1.00 94.69 191 VAL A C 1
ATOM 1507 O O . VAL A 1 191 ? -3.578 11.154 -2.739 1.00 94.69 191 VAL A O 1
ATOM 1510 N N . ILE A 1 192 ? -3.368 9.752 -1.001 1.00 98.00 192 ILE A N 1
ATOM 1511 C CA . ILE A 1 192 ? -1.981 9.389 -1.309 1.00 98.00 192 ILE A CA 1
ATOM 1512 C C . ILE A 1 192 ? -1.992 8.297 -2.392 1.00 98.00 192 ILE A C 1
ATOM 1514 O O . ILE A 1 192 ? -2.860 7.431 -2.420 1.00 98.00 192 ILE A O 1
ATOM 1518 N N . LEU A 1 193 ? -1.051 8.367 -3.323 1.00 98.06 193 LEU A N 1
ATOM 1519 C CA . LEU A 1 193 ? -0.864 7.394 -4.387 1.00 98.06 193 LEU A CA 1
ATOM 1520 C C . LEU A 1 193 ? 0.517 6.779 -4.215 1.00 98.06 193 LEU A C 1
ATOM 1522 O O . LEU A 1 193 ? 1.512 7.506 -4.192 1.00 98.06 193 LEU A O 1
ATOM 1526 N N . GLU A 1 194 ? 0.560 5.463 -4.087 1.00 98.44 194 GLU A N 1
ATOM 1527 C CA . GLU A 1 194 ? 1.797 4.696 -4.041 1.00 98.44 194 GLU A CA 1
ATOM 1528 C C . GLU A 1 194 ? 2.060 4.060 -5.402 1.00 98.44 194 GLU A C 1
ATOM 1530 O O . GLU A 1 194 ? 1.184 3.401 -5.965 1.00 98.44 194 GLU A O 1
ATOM 1535 N N . HIS A 1 195 ? 3.277 4.231 -5.911 1.00 98.19 195 HIS A N 1
ATOM 1536 C CA . HIS A 1 195 ? 3.836 3.299 -6.882 1.00 98.19 195 HIS A CA 1
ATOM 1537 C C . HIS A 1 195 ? 4.725 2.317 -6.138 1.00 98.19 195 HIS A C 1
ATOM 1539 O O . HIS A 1 195 ? 5.556 2.740 -5.332 1.00 98.19 195 HIS A O 1
ATOM 1545 N N . TRP A 1 196 ? 4.573 1.030 -6.436 1.00 97.81 196 TRP A N 1
ATOM 1546 C CA . TRP A 1 196 ? 5.397 0.001 -5.823 1.00 97.81 196 TRP A CA 1
ATOM 1547 C C . TRP A 1 196 ? 5.851 -1.061 -6.818 1.00 97.81 196 TRP A C 1
ATOM 1549 O O . TRP A 1 196 ? 5.207 -1.292 -7.841 1.00 97.81 196 TRP A O 1
ATOM 1559 N N . ALA A 1 197 ? 6.964 -1.714 -6.506 1.00 95.62 197 ALA A N 1
ATOM 1560 C CA . ALA A 1 197 ? 7.468 -2.880 -7.222 1.00 95.62 197 ALA A CA 1
ATOM 1561 C C . ALA A 1 197 ? 8.007 -3.922 -6.231 1.00 95.62 197 ALA A C 1
ATOM 1563 O O . ALA A 1 197 ? 8.375 -3.567 -5.112 1.00 95.62 197 ALA A O 1
ATOM 1564 N N . ASP A 1 198 ? 8.100 -5.176 -6.682 1.00 94.06 198 ASP A N 1
ATOM 1565 C CA . ASP A 1 198 ? 8.738 -6.293 -5.967 1.00 94.06 198 ASP A CA 1
ATOM 1566 C C . ASP A 1 198 ? 8.091 -6.623 -4.606 1.00 94.06 198 ASP A C 1
ATOM 1568 O O . ASP A 1 198 ? 8.560 -6.164 -3.570 1.00 94.06 198 ASP A O 1
ATOM 1572 N N . THR A 1 199 ? 6.994 -7.396 -4.619 1.00 94.50 199 THR A N 1
ATOM 1573 C CA . THR A 1 199 ? 6.286 -7.838 -3.401 1.00 94.50 199 THR A CA 1
ATOM 1574 C C . THR A 1 199 ? 6.567 -9.298 -3.075 1.00 94.50 199 THR A C 1
ATOM 1576 O O . THR A 1 199 ? 6.621 -10.143 -3.969 1.00 94.50 199 THR A O 1
ATOM 1579 N N . ASP A 1 200 ? 6.627 -9.602 -1.784 1.00 96.50 200 ASP A N 1
ATOM 1580 C CA . ASP A 1 200 ? 6.572 -10.970 -1.280 1.00 96.50 200 ASP A CA 1
ATOM 1581 C C . ASP A 1 200 ? 5.157 -11.542 -1.454 1.00 96.50 200 ASP A C 1
ATOM 1583 O O . ASP A 1 200 ? 4.158 -10.809 -1.380 1.00 96.50 200 ASP A O 1
ATOM 1587 N N . LEU A 1 201 ? 5.081 -12.858 -1.671 1.00 97.81 201 LEU A N 1
ATOM 1588 C CA . LEU A 1 201 ? 3.830 -13.592 -1.845 1.00 97.81 201 LEU A CA 1
ATOM 1589 C C . LEU A 1 201 ? 3.640 -14.626 -0.738 1.00 97.81 201 LEU A C 1
ATOM 1591 O O . LEU A 1 201 ? 4.559 -15.387 -0.436 1.00 97.81 201 LEU A O 1
ATOM 1595 N N . PHE A 1 202 ? 2.430 -14.701 -0.188 1.00 97.88 202 PHE A N 1
ATOM 1596 C CA . PHE A 1 202 ? 2.060 -15.599 0.907 1.00 97.88 202 PHE A CA 1
ATOM 1597 C C . PHE A 1 202 ? 0.863 -16.472 0.523 1.00 97.88 202 PHE A C 1
ATOM 1599 O O . PHE A 1 202 ? -0.014 -16.036 -0.216 1.00 97.88 202 PHE A O 1
ATOM 1606 N N . ASN A 1 203 ? 0.795 -17.681 1.076 1.00 97.75 203 ASN A N 1
ATOM 1607 C CA . ASN A 1 203 ? -0.364 -18.574 1.001 1.00 97.75 203 ASN A CA 1
ATOM 1608 C C . ASN A 1 203 ? -0.943 -18.805 2.419 1.00 97.75 203 ASN A C 1
ATOM 1610 O O . ASN A 1 203 ? -0.669 -18.033 3.352 1.00 97.75 203 ASN A O 1
ATOM 1614 N N . GLU A 1 204 ? -1.780 -19.824 2.606 1.00 96.44 204 GLU A N 1
ATOM 1615 C CA . GLU A 1 204 ? -2.387 -20.144 3.906 1.00 96.44 204 GLU A CA 1
ATOM 1616 C C . GLU A 1 204 ? -1.394 -20.604 4.987 1.00 96.44 204 GLU A C 1
ATOM 1618 O O . GLU A 1 204 ? -1.640 -20.327 6.168 1.00 96.44 204 GLU A O 1
ATOM 1623 N N . ASP A 1 205 ? -0.266 -21.205 4.587 1.00 97.38 205 ASP A N 1
ATOM 1624 C CA . ASP A 1 205 ? 0.772 -21.739 5.483 1.00 97.38 205 ASP A CA 1
ATOM 1625 C C . ASP A 1 205 ? 1.626 -20.639 6.124 1.00 97.38 205 ASP A C 1
ATOM 1627 O O . ASP A 1 205 ? 2.327 -20.869 7.109 1.00 97.38 205 ASP A O 1
ATOM 1631 N N . PHE A 1 206 ? 1.577 -19.420 5.580 1.00 97.38 206 PHE A N 1
ATOM 1632 C CA . PHE A 1 206 ? 2.281 -18.289 6.167 1.00 97.38 206 PHE A CA 1
ATOM 1633 C C . PHE A 1 206 ? 1.660 -17.883 7.514 1.00 97.38 206 PHE A C 1
ATOM 1635 O O . PHE A 1 206 ? 0.510 -17.423 7.582 1.00 97.38 206 PHE A O 1
ATOM 1642 N N . GLU A 1 207 ? 2.459 -17.990 8.577 1.00 95.75 207 GLU A N 1
ATOM 1643 C CA . GLU A 1 207 ? 2.094 -17.596 9.936 1.00 95.75 207 GLU A CA 1
ATOM 1644 C C . GLU A 1 207 ? 2.275 -16.094 10.169 1.00 95.75 207 GLU A C 1
ATOM 1646 O O . GLU A 1 207 ? 3.386 -15.557 10.125 1.00 95.75 207 GLU A O 1
ATOM 1651 N N . ALA A 1 208 ? 1.168 -15.418 10.483 1.00 95.44 208 ALA A N 1
ATOM 1652 C CA . ALA A 1 208 ? 1.177 -13.988 10.743 1.00 95.44 208 ALA A CA 1
ATOM 1653 C C . ALA A 1 208 ? 1.916 -13.626 12.031 1.00 95.44 208 ALA A C 1
ATOM 1655 O O . ALA A 1 208 ? 1.733 -14.265 13.069 1.00 95.44 208 ALA A O 1
ATOM 1656 N N . ARG A 1 209 ? 2.689 -12.540 11.977 1.00 94.81 209 ARG A N 1
ATOM 1657 C CA . ARG A 1 209 ? 3.482 -12.042 13.108 1.00 94.81 209 ARG A CA 1
ATOM 1658 C C . ARG A 1 209 ? 3.070 -10.635 13.502 1.00 94.81 209 ARG A C 1
ATOM 1660 O O . ARG A 1 209 ? 2.549 -9.877 12.689 1.00 94.81 209 ARG A O 1
ATOM 1667 N N . GLU A 1 210 ? 3.335 -10.304 14.757 1.00 95.75 210 GLU A N 1
ATOM 1668 C CA . GLU A 1 210 ? 3.175 -8.953 15.283 1.00 95.75 210 GLU A CA 1
ATOM 1669 C C . GLU A 1 210 ? 4.549 -8.311 15.451 1.00 95.75 210 GLU A C 1
ATOM 1671 O O . GLU A 1 210 ? 5.503 -8.949 15.903 1.00 95.75 210 GLU A O 1
ATOM 1676 N N . TRP A 1 211 ? 4.635 -7.046 15.067 1.00 94.94 211 TRP A N 1
ATOM 1677 C CA . TRP A 1 211 ? 5.860 -6.266 14.996 1.00 94.94 211 TRP A CA 1
ATOM 1678 C C . TRP A 1 211 ? 5.714 -4.975 15.790 1.00 94.94 211 TRP A C 1
ATOM 1680 O O . TRP A 1 211 ? 4.607 -4.502 16.052 1.00 94.94 211 TRP A O 1
ATOM 1690 N N . GLY A 1 212 ? 6.839 -4.388 16.187 1.00 92.12 212 GLY A N 1
ATOM 1691 C CA . GLY A 1 212 ? 6.838 -3.132 16.921 1.00 92.12 212 GLY A CA 1
ATOM 1692 C C . GLY A 1 212 ? 6.717 -1.933 15.985 1.00 92.12 212 GLY A C 1
ATOM 1693 O O . GLY A 1 212 ? 7.129 -1.967 14.830 1.00 92.12 212 GLY A O 1
ATOM 1694 N N . ALA A 1 213 ? 6.247 -0.799 16.504 1.00 84.56 213 ALA A N 1
ATOM 1695 C CA . ALA A 1 213 ? 6.136 0.441 15.725 1.00 84.56 213 ALA A CA 1
ATOM 1696 C C . ALA A 1 213 ? 7.460 0.931 15.088 1.00 84.56 213 ALA A C 1
ATOM 1698 O O . ALA A 1 213 ? 7.428 1.673 14.108 1.00 84.56 213 ALA A O 1
ATOM 1699 N N . LYS A 1 214 ? 8.627 0.508 15.604 1.00 84.62 214 LYS A N 1
ATOM 1700 C CA . LYS A 1 214 ? 9.947 0.807 15.010 1.00 84.62 214 LYS A CA 1
ATOM 1701 C C . LYS A 1 214 ? 10.144 0.133 13.643 1.00 84.62 214 LYS A C 1
ATOM 1703 O O . LYS A 1 214 ? 10.947 0.605 12.844 1.00 84.62 214 LYS A O 1
ATOM 1708 N N . ASP A 1 215 ? 9.389 -0.922 13.353 1.00 85.94 215 ASP A N 1
ATOM 1709 C CA . ASP A 1 215 ? 9.554 -1.743 12.153 1.00 85.94 215 ASP A CA 1
ATOM 1710 C C . ASP A 1 215 ? 8.905 -1.122 10.898 1.00 85.94 215 ASP A C 1
ATOM 1712 O O . ASP A 1 215 ? 9.187 -1.558 9.784 1.00 85.94 215 ASP A O 1
ATOM 1716 N N . VAL A 1 216 ? 8.118 -0.045 11.059 1.00 82.81 216 VAL A N 1
ATOM 1717 C CA . VAL A 1 216 ? 7.494 0.731 9.962 1.00 82.81 216 VAL A CA 1
ATOM 1718 C C . VAL A 1 216 ? 8.527 1.338 9.005 1.00 82.81 216 VAL A C 1
ATOM 1720 O O . VAL A 1 216 ? 8.230 1.548 7.834 1.00 82.81 216 VAL A O 1
ATOM 1723 N N . GLN A 1 217 ? 9.742 1.642 9.475 1.00 82.25 217 GLN A N 1
ATOM 1724 C CA . GLN A 1 217 ? 10.765 2.318 8.664 1.00 82.25 217 GLN A CA 1
ATOM 1725 C C . GLN A 1 217 ? 11.215 1.493 7.441 1.00 82.25 217 GLN A C 1
ATOM 1727 O O . GLN A 1 217 ? 11.707 2.068 6.471 1.00 82.25 217 GLN A O 1
ATOM 1732 N N . GLY A 1 218 ? 11.037 0.170 7.475 1.00 88.88 218 GLY A N 1
ATOM 1733 C CA . GLY A 1 218 ? 11.492 -0.731 6.422 1.00 88.88 218 GLY A CA 1
ATOM 1734 C C . GLY A 1 218 ? 12.991 -1.041 6.487 1.00 88.88 218 GLY A C 1
ATOM 1735 O O . GLY A 1 218 ? 13.625 -0.913 7.535 1.00 88.88 218 GLY A O 1
ATOM 1736 N N . TYR A 1 219 ? 13.555 -1.510 5.373 1.00 93.81 219 TYR A N 1
ATOM 1737 C CA . TYR A 1 219 ? 14.966 -1.906 5.275 1.00 93.81 219 TYR A CA 1
ATOM 1738 C C . TYR A 1 219 ? 15.892 -0.738 4.915 1.00 93.81 219 TYR A C 1
ATOM 1740 O O . TYR A 1 219 ? 16.997 -0.642 5.445 1.00 93.81 219 TYR A O 1
ATOM 1748 N N . TRP A 1 220 ? 15.457 0.146 4.016 1.00 96.19 220 TRP A N 1
ATOM 1749 C CA . TRP A 1 220 ? 16.188 1.348 3.610 1.00 96.19 220 TRP A CA 1
ATOM 1750 C C . TRP A 1 220 ? 15.226 2.411 3.067 1.00 96.19 220 TRP A C 1
ATOM 1752 O O . TRP A 1 220 ? 14.099 2.108 2.678 1.00 96.19 220 TRP A O 1
ATOM 1762 N N . GLY A 1 221 ? 15.688 3.661 3.021 1.00 95.06 221 GLY A N 1
ATOM 1763 C CA . GLY A 1 221 ? 14.890 4.827 2.636 1.00 95.06 221 GLY A CA 1
ATOM 1764 C C . GLY A 1 221 ? 14.755 5.838 3.780 1.00 95.06 221 GLY A C 1
ATOM 1765 O O . GLY A 1 221 ? 15.193 5.574 4.906 1.00 95.06 221 GLY A O 1
ATOM 1766 N N . PRO A 1 222 ? 14.196 7.028 3.508 1.00 94.19 222 PRO A N 1
ATOM 1767 C CA . PRO A 1 222 ? 13.956 8.019 4.549 1.00 94.19 222 PRO A CA 1
ATOM 1768 C C . PRO A 1 222 ? 12.877 7.523 5.527 1.00 94.19 222 PRO A C 1
ATOM 1770 O O . PRO A 1 222 ? 11.995 6.767 5.119 1.00 94.19 222 PRO A O 1
ATOM 1773 N N . PRO A 1 223 ? 12.876 7.961 6.798 1.00 91.62 223 PRO A N 1
ATOM 1774 C CA . PRO A 1 223 ? 11.755 7.687 7.689 1.00 91.62 223 PRO A CA 1
ATOM 1775 C C . PRO A 1 223 ? 10.480 8.396 7.191 1.00 91.62 223 PRO A C 1
ATOM 1777 O O . PRO A 1 223 ? 10.569 9.470 6.583 1.00 91.62 223 PRO A O 1
ATOM 1780 N N . PRO A 1 224 ? 9.288 7.839 7.458 1.00 90.88 224 PRO A N 1
ATOM 1781 C CA . PRO A 1 224 ? 8.031 8.475 7.083 1.00 90.88 224 PRO A CA 1
ATOM 1782 C C . PRO A 1 224 ? 7.824 9.790 7.844 1.00 90.88 224 PRO A C 1
ATOM 1784 O O . PRO A 1 224 ? 8.016 9.877 9.058 1.00 90.88 224 PRO A O 1
ATOM 1787 N N . GLY A 1 225 ? 7.420 10.834 7.117 1.00 90.12 225 GLY A N 1
ATOM 1788 C CA . GLY A 1 225 ? 7.133 12.150 7.687 1.00 90.12 225 GLY A CA 1
ATOM 1789 C C . GLY A 1 225 ? 5.679 12.306 8.162 1.00 90.12 225 GLY A C 1
ATOM 1790 O O . GLY A 1 225 ? 4.815 11.495 7.827 1.00 90.12 225 GLY A O 1
ATOM 1791 N N . PRO A 1 226 ? 5.342 13.407 8.864 1.00 89.94 226 PRO A N 1
ATOM 1792 C CA . PRO A 1 226 ? 3.976 13.660 9.337 1.00 89.94 226 PRO A CA 1
ATOM 1793 C C . PRO A 1 226 ? 2.921 13.701 8.226 1.00 89.94 226 PRO A C 1
ATOM 1795 O O . PRO A 1 226 ? 1.765 13.381 8.470 1.00 89.94 226 PRO A O 1
ATOM 1798 N N . ALA A 1 227 ? 3.308 14.066 6.999 1.00 91.31 227 ALA A N 1
ATOM 1799 C CA . ALA A 1 227 ? 2.408 14.099 5.847 1.00 91.31 227 ALA A CA 1
ATOM 1800 C C . ALA A 1 227 ? 1.849 12.718 5.457 1.00 91.31 227 ALA A C 1
ATOM 1802 O O . ALA A 1 227 ? 0.844 12.666 4.747 1.00 91.31 227 ALA A O 1
ATOM 1803 N N . PHE A 1 228 ? 2.497 11.637 5.901 1.00 92.81 228 PHE A N 1
ATOM 1804 C CA . PHE A 1 228 ? 2.033 10.266 5.718 1.00 92.81 228 PHE A CA 1
ATOM 1805 C C . PHE A 1 228 ? 1.005 9.868 6.791 1.00 92.81 228 PHE A C 1
ATOM 1807 O O . PHE A 1 228 ? -0.043 9.329 6.463 1.00 92.81 228 PHE A O 1
ATOM 1814 N N . PHE A 1 229 ? 1.255 10.204 8.063 1.00 90.50 229 PHE A N 1
ATOM 1815 C CA . PHE A 1 229 ? 0.419 9.764 9.194 1.00 90.50 229 PHE A CA 1
ATOM 1816 C C . PHE A 1 229 ? -0.709 10.723 9.596 1.00 90.50 229 PHE A C 1
ATOM 1818 O O . PHE A 1 229 ? -1.636 10.328 10.302 1.00 90.50 229 PHE A O 1
ATOM 1825 N N . VAL A 1 230 ? -0.609 12.005 9.237 1.00 91.50 230 VAL A N 1
ATOM 1826 C CA . VAL A 1 230 ? -1.510 13.052 9.736 1.00 91.50 230 VAL A CA 1
ATOM 1827 C C . VAL A 1 230 ? -2.245 13.706 8.578 1.00 91.50 230 VAL A C 1
ATOM 1829 O O . VAL A 1 230 ? -1.705 14.554 7.866 1.00 91.50 230 VAL A O 1
ATOM 1832 N N . SER A 1 231 ? -3.517 13.345 8.422 1.00 88.44 231 SER A N 1
ATOM 1833 C CA . SER A 1 231 ? -4.406 14.000 7.458 1.00 88.44 231 SER A CA 1
ATOM 1834 C C . SER A 1 231 ? -4.906 15.352 7.964 1.00 88.44 231 SER A C 1
ATOM 1836 O O . SER A 1 231 ? -4.854 16.343 7.234 1.00 88.44 231 SER A O 1
ATOM 1838 N N . LYS A 1 232 ? -5.351 15.420 9.228 1.00 90.19 232 LYS A N 1
ATOM 1839 C CA . LYS A 1 232 ? -5.814 16.657 9.869 1.00 90.19 232 LYS A CA 1
ATOM 1840 C C . LYS A 1 232 ? -5.109 16.878 11.202 1.00 90.19 232 LYS A C 1
ATOM 1842 O O . LYS A 1 232 ? -5.086 16.008 12.067 1.00 90.19 232 LYS A O 1
ATOM 1847 N N . TRP A 1 233 ? -4.577 18.080 11.392 1.00 93.25 233 TRP A N 1
ATOM 1848 C CA . TRP A 1 233 ? -4.000 18.489 12.669 1.00 93.25 233 TRP A CA 1
ATOM 1849 C C . TRP A 1 233 ? -5.101 18.919 13.640 1.00 93.25 233 TRP A C 1
ATOM 1851 O O . TRP A 1 233 ? -5.855 19.850 13.364 1.00 93.25 233 TRP A O 1
ATOM 1861 N N . ASN A 1 234 ? -5.193 18.235 14.779 1.00 94.12 234 ASN A N 1
ATOM 1862 C CA . ASN A 1 234 ? -6.090 18.558 15.888 1.00 94.12 234 ASN A CA 1
ATOM 1863 C C . ASN A 1 234 ? -5.486 18.071 17.226 1.00 94.12 234 ASN A C 1
ATOM 1865 O O . ASN A 1 234 ? -4.400 17.488 17.259 1.00 94.12 234 ASN A O 1
ATOM 1869 N N . LEU A 1 235 ? -6.189 18.302 18.342 1.00 94.25 235 LEU A N 1
ATOM 1870 C CA . LEU A 1 235 ? -5.727 17.879 19.673 1.00 94.25 235 LEU A CA 1
ATOM 1871 C C . LEU A 1 235 ? -5.557 16.355 19.796 1.00 94.25 235 LEU A C 1
ATOM 1873 O O . LEU A 1 235 ? -4.646 15.903 20.490 1.00 94.25 235 LEU A O 1
ATOM 1877 N N . LYS A 1 236 ? -6.394 15.568 19.109 1.00 95.19 236 LYS A N 1
ATOM 1878 C CA . LYS A 1 236 ? -6.301 14.101 19.091 1.00 95.19 236 LYS A CA 1
ATOM 1879 C C . LYS A 1 236 ? -5.022 13.647 18.390 1.00 95.19 236 LYS A C 1
ATOM 1881 O O . LYS A 1 236 ? -4.249 12.905 18.983 1.00 95.19 236 LYS A O 1
ATOM 1886 N N . ALA A 1 237 ? -4.733 14.202 17.211 1.00 95.06 237 ALA A N 1
ATOM 1887 C CA . ALA A 1 237 ? -3.498 13.962 16.471 1.00 95.06 237 ALA A CA 1
ATOM 1888 C C . ALA A 1 237 ? -2.266 14.283 17.317 1.00 95.06 237 ALA A C 1
ATOM 1890 O O . ALA A 1 237 ? -1.385 13.440 17.455 1.00 95.06 237 ALA A O 1
ATOM 1891 N N . ALA A 1 238 ? -2.227 15.453 17.961 1.00 94.25 238 ALA A N 1
ATOM 1892 C CA . ALA A 1 238 ? -1.113 15.818 18.834 1.00 94.25 238 ALA A CA 1
ATOM 1893 C C . ALA A 1 238 ? -0.940 14.831 20.006 1.00 94.25 238 ALA A C 1
ATOM 1895 O O . ALA A 1 238 ? 0.169 14.358 20.261 1.00 94.25 238 ALA A O 1
ATOM 1896 N N . LYS A 1 239 ? -2.036 14.470 20.689 1.00 95.31 239 LYS A N 1
ATOM 1897 C CA . LYS A 1 239 ? -2.032 13.489 21.786 1.00 95.31 239 LYS A CA 1
ATOM 1898 C C . LYS A 1 239 ? -1.525 12.119 21.321 1.00 95.31 239 LYS A C 1
ATOM 1900 O O . LYS A 1 239 ? -0.675 11.524 21.986 1.00 95.31 239 LYS A O 1
ATOM 1905 N N . ASN A 1 240 ? -2.024 11.635 20.189 1.00 94.31 240 ASN A N 1
ATOM 1906 C CA . ASN A 1 240 ? -1.692 10.319 19.652 1.00 94.31 240 ASN A CA 1
ATOM 1907 C C . ASN A 1 240 ? -0.248 10.260 19.134 1.00 94.31 240 ASN A C 1
ATOM 1909 O O . ASN A 1 240 ? 0.451 9.291 19.414 1.00 94.31 240 ASN A O 1
ATOM 1913 N N . ILE A 1 241 ? 0.266 11.333 18.526 1.00 92.56 241 ILE A N 1
ATOM 1914 C CA . ILE A 1 241 ? 1.687 11.442 18.159 1.00 92.56 241 ILE A CA 1
ATOM 1915 C C . ILE A 1 241 ? 2.580 11.333 19.398 1.00 92.56 241 ILE A C 1
ATOM 1917 O O . ILE A 1 241 ? 3.535 10.560 19.400 1.00 92.56 241 ILE A O 1
ATOM 1921 N N . VAL A 1 242 ? 2.270 12.056 20.481 1.00 92.25 242 VAL A N 1
ATOM 1922 C CA . VAL A 1 242 ? 3.053 11.971 21.729 1.00 92.25 242 VAL A CA 1
ATOM 1923 C C . VAL A 1 242 ? 3.040 10.550 22.296 1.00 92.25 242 VAL A C 1
ATOM 1925 O O . VAL A 1 242 ? 4.071 10.070 22.767 1.00 92.25 242 VAL A O 1
ATOM 1928 N N . LYS A 1 243 ? 1.894 9.865 22.238 1.00 91.31 243 LYS A N 1
ATOM 1929 C CA . LYS A 1 243 ? 1.759 8.469 22.669 1.00 91.31 243 LYS A CA 1
ATOM 1930 C C . LYS A 1 243 ? 2.650 7.532 21.847 1.00 91.31 243 LYS A C 1
ATOM 1932 O O . LYS A 1 243 ? 3.423 6.781 22.437 1.00 91.31 243 LYS A O 1
ATOM 1937 N N . VAL A 1 244 ? 2.599 7.618 20.517 1.00 88.56 244 VAL A N 1
ATOM 1938 C CA . VAL A 1 244 ? 3.429 6.794 19.621 1.00 88.56 244 VAL A CA 1
ATOM 1939 C C . VAL A 1 244 ? 4.915 7.087 19.829 1.00 88.56 244 VAL A C 1
ATOM 1941 O O . VAL A 1 244 ? 5.701 6.165 20.011 1.00 88.56 244 VAL A O 1
ATOM 1944 N N . LEU A 1 245 ? 5.314 8.359 19.914 1.00 89.00 245 LEU A N 1
ATOM 1945 C CA . LEU A 1 245 ? 6.712 8.733 20.159 1.00 89.00 245 LEU A CA 1
ATOM 1946 C C . LEU A 1 245 ? 7.247 8.205 21.496 1.00 89.00 245 LEU A C 1
ATOM 1948 O O . LEU A 1 245 ? 8.431 7.892 21.593 1.00 89.00 245 LEU A O 1
ATOM 1952 N N . ARG A 1 246 ? 6.402 8.095 22.530 1.00 88.06 246 ARG A N 1
ATOM 1953 C CA . ARG A 1 246 ? 6.783 7.464 23.805 1.00 88.06 246 ARG A CA 1
ATOM 1954 C C . ARG A 1 246 ? 6.971 5.957 23.665 1.00 88.06 246 ARG A C 1
ATOM 1956 O O . ARG A 1 246 ? 7.892 5.431 24.270 1.00 88.06 246 ARG A O 1
ATOM 1963 N N . ALA A 1 247 ? 6.143 5.295 22.862 1.00 83.81 247 ALA A N 1
ATOM 1964 C CA . ALA A 1 247 ? 6.268 3.868 22.568 1.00 83.81 247 ALA A CA 1
ATOM 1965 C C . ALA A 1 247 ? 7.490 3.526 21.693 1.00 83.81 247 ALA A C 1
ATOM 1967 O O . ALA A 1 247 ? 7.938 2.384 21.682 1.00 83.81 247 ALA A O 1
ATOM 1968 N N . LEU A 1 248 ? 8.030 4.507 20.964 1.00 80.50 248 LEU A N 1
ATOM 1969 C CA . LEU A 1 248 ? 9.243 4.369 20.153 1.00 80.50 248 LEU A CA 1
ATOM 1970 C C . LEU A 1 248 ? 10.544 4.611 20.936 1.00 80.50 248 LEU A C 1
ATOM 1972 O O . LEU A 1 248 ? 11.618 4.486 20.350 1.00 80.50 248 LEU A O 1
ATOM 1976 N N . ARG A 1 249 ? 10.486 4.970 22.221 1.00 74.75 249 ARG A N 1
ATOM 1977 C CA . ARG A 1 249 ? 11.679 5.038 23.077 1.00 74.75 249 ARG A CA 1
ATOM 1978 C C . ARG A 1 249 ? 11.982 3.634 23.572 1.00 74.75 249 ARG A C 1
ATOM 1980 O O . ARG A 1 249 ? 12.975 3.061 23.065 1.00 74.75 249 ARG A O 1
#